Protein 8RTZ (pdb70)

B-factor: mean 26.31, std 12.12, range [12.45, 97.41]

Secondary structure (P-SEA, 3-state):
cccccccccccccc/cccccaaaaaaaaaaaaaaaaaaccccbbbbbbccccccccbbbbcccccccccccccccccaaaaaaaaaaaaccccccccccccccccccbbbbcccccccccaaaaaaaccaaaaaaaaaacccaaaaaaaaaacccccccccccccccccccccccccaaaaaaaaacccbbbcaaaaaaaaaaaaacbbbbbbbcccccccbbbbbcccaaaaaaaaaaacccccccccccccccccbbbbbccbbbbbbccccccccbbbbbcccccccccccbbbbbbbccccccccccccccaaaaaaaaaaaaaaaccccccc

Structure (mmCIF, N/CA/C/O backbone):
data_8RTZ
#
_entry.id   8RTZ
#
_cell.length_a   97.890
_cell.length_b   152.181
_cell.length_c   43.675
_cell.angle_alpha   90.000
_cell.angle_beta   90.000
_cell.angle_gamma   90.000
#
_symmetry.space_group_name_H-M   'C 2 2 21'
#
loop_
_entity.id
_entity.type
_entity.pdbx_description
1 polymer 'Peptidoglycan D,D-transpeptidase FtsI'
2 polymer 'Bicyclic peptide inhibitor'
3 non-polymer "1,1',1''-(1,3,5-triazinane-1,3,5-triyl)tripropan-1-one"
4 water water
#
loop_
_atom_site.group_PDB
_atom_site.id
_atom_site.type_symbol
_atom_site.label_atom_id
_atom_site.label_alt_id
_atom_site.label_comp_id
_atom_site.label_asym_id
_atom_site.label_entity_id
_atom_site.label_seq_id
_atom_site.pdbx_PDB_ins_code
_atom_site.Cartn_x
_atom_site.Cartn_y
_atom_site.Cartn_z
_atom_site.occupancy
_atom_site.B_iso_or_equiv
_atom_site.auth_seq_id
_atom_site.auth_comp_id
_atom_site.auth_asym_id
_atom_site.auth_atom_id
_atom_site.pdbx_PDB_model_num
ATOM 1 N N . PRO A 1 7 ? 9.892 -19.680 -22.510 1.000 51.109 233 PRO AAA N 1
ATOM 2 C CA . PRO A 1 7 ? 8.972 -20.416 -21.614 1.000 47.205 233 PRO AAA CA 1
ATOM 3 C C . PRO A 1 7 ? 9.522 -20.435 -20.178 1.000 43.301 233 PRO AAA C 1
ATOM 4 O O . PRO A 1 7 ? 10.457 -21.193 -19.931 1.000 37.556 233 PRO AAA O 1
ATOM 8 N N . LEU A 1 8 ? 8.972 -19.595 -19.295 1.000 40.363 234 LEU AAA N 1
ATOM 9 C CA . LEU A 1 8 ? 9.557 -19.328 -17.948 1.000 36.287 234 LEU AAA CA 1
ATOM 10 C C . LEU A 1 8 ? 9.343 -20.528 -17.021 1.000 29.290 234 LEU AAA C 1
ATOM 11 O O . LEU A 1 8 ? 8.266 -21.106 -17.016 1.000 26.816 234 LEU AAA O 1
ATOM 16 N N . SER A 1 9 ? 10.297 -20.761 -16.127 1.000 28.800 235 SER AAA N 1
ATOM 17 C CA . SER A 1 9 ? 10.247 -21.860 -15.124 1.000 25.775 235 SER AAA CA 1
ATOM 18 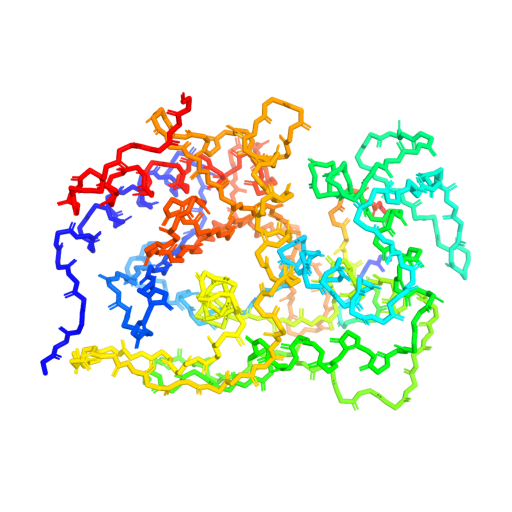C C . SER A 1 9 ? 9.352 -21.496 -13.923 1.000 24.007 235 SER AAA C 1
ATOM 19 O O . SER A 1 9 ? 8.953 -22.395 -13.181 1.000 21.586 235 SER AAA O 1
ATOM 22 N N . ILE A 1 10 ? 9.022 -20.213 -13.719 1.000 22.201 236 ILE AAA N 1
ATOM 23 C CA . ILE A 1 10 ? 8.239 -19.784 -12.531 1.000 21.487 236 ILE AAA CA 1
ATOM 24 C C . ILE A 1 10 ? 6.920 -20.516 -12.531 1.000 22.471 236 ILE AAA C 1
ATOM 25 O O . ILE A 1 10 ? 6.269 -20.547 -13.584 1.000 25.508 236 ILE AAA O 1
ATOM 30 N N . ASP A 1 11 ? 6.548 -21.099 -11.409 1.000 21.550 237 ASP AAA N 1
ATOM 31 C CA . ASP A 1 11 ? 5.207 -21.674 -11.183 1.000 21.087 237 ASP AAA CA 1
ATOM 32 C C . ASP A 1 11 ? 4.332 -20.627 -10.528 1.000 20.634 237 ASP AAA C 1
ATOM 33 O O . ASP A 1 11 ? 4.518 -20.317 -9.340 1.000 19.938 237 ASP AAA O 1
ATOM 38 N N . GLU A 1 12 ? 3.367 -20.061 -11.263 1.000 21.328 238 GLU AAA N 1
ATOM 39 C CA . GLU A 1 12 ? 2.603 -18.909 -10.746 1.000 20.442 238 GLU AAA CA 1
ATOM 40 C C . GLU A 1 12 ? 1.866 -19.224 -9.439 1.000 20.396 238 GLU AAA C 1
ATOM 41 O O . GLU A 1 12 ? 1.602 -18.302 -8.672 1.000 20.008 238 GLU AAA O 1
ATOM 47 N N . ARG A 1 13 ? 1.465 -20.464 -9.198 1.000 19.439 239 ARG AAA N 1
ATOM 48 C CA . ARG A 1 13 ? 0.860 -20.841 -7.909 1.000 19.817 239 ARG AAA CA 1
ATOM 49 C C . ARG A 1 13 ? 1.865 -20.573 -6.780 1.000 18.731 239 ARG AAA C 1
ATOM 50 O O . ARG A 1 13 ? 1.467 -20.035 -5.771 1.000 20.179 239 ARG AAA O 1
ATOM 58 N N . LEU A 1 14 ? 3.091 -21.036 -6.969 1.000 18.180 240 LEU AAA N 1
ATOM 59 C CA . LEU A 1 14 ? 4.146 -20.920 -5.930 1.000 18.366 240 LEU AAA CA 1
ATOM 60 C C . LEU A 1 14 ? 4.520 -19.437 -5.832 1.000 19.203 240 LEU AAA C 1
ATOM 61 O O . LEU A 1 14 ? 4.658 -18.926 -4.713 1.000 18.759 240 LEU AAA O 1
ATOM 66 N N . GLN A 1 15 ? 4.659 -18.740 -6.968 1.000 18.916 241 GLN AAA N 1
ATOM 67 C CA . GLN A 1 15 ? 4.966 -17.280 -6.992 1.000 18.770 241 GLN AAA CA 1
ATOM 68 C C . GLN A 1 15 ? 3.919 -16.543 -6.170 1.000 19.124 241 GLN AAA C 1
ATOM 69 O O . GLN A 1 15 ? 4.244 -15.675 -5.335 1.000 19.069 241 GLN AAA O 1
ATOM 75 N N . ALA A 1 16 ? 2.624 -16.863 -6.351 1.000 19.485 242 ALA AAA N 1
ATOM 76 C CA . ALA A 1 16 ? 1.568 -16.135 -5.618 1.000 21.072 242 ALA AAA CA 1
ATOM 77 C C . ALA A 1 16 ? 1.613 -16.419 -4.100 1.000 21.652 242 ALA AAA C 1
ATOM 78 O O . ALA A 1 16 ? 1.417 -15.495 -3.278 1.000 22.322 242 ALA AAA O 1
ATOM 80 N N . LEU A 1 17 ? 1.844 -17.655 -3.696 1.000 19.939 243 LEU AAA N 1
ATOM 81 C CA . LEU A 1 17 ? 1.883 -17.922 -2.242 1.000 22.829 243 LEU AAA CA 1
ATOM 82 C C . LEU A 1 17 ? 3.175 -17.330 -1.650 1.000 20.981 243 LEU AAA C 1
ATOM 83 O O . LEU A 1 17 ? 3.105 -16.810 -0.506 1.000 20.966 243 LEU AAA O 1
ATOM 88 N N . VAL A 1 18 ? 4.272 -17.305 -2.386 1.000 20.684 244 VAL AAA N 1
ATOM 89 C CA . VAL A 1 18 ? 5.554 -16.704 -1.896 1.000 21.827 244 VAL AAA CA 1
ATOM 90 C C . VAL A 1 18 ? 5.337 -15.216 -1.670 1.000 21.723 244 VAL AAA C 1
ATOM 91 O O . VAL A 1 18 ? 5.655 -14.704 -0.576 1.000 23.266 244 VAL AAA O 1
ATOM 95 N N . TYR A 1 19 ? 4.739 -14.539 -2.639 1.000 22.494 245 TYR AAA N 1
ATOM 96 C CA . TYR A 1 19 ? 4.490 -13.080 -2.572 1.000 24.079 245 TYR AAA CA 1
ATOM 97 C C . TYR A 1 19 ? 3.547 -12.784 -1.396 1.000 24.120 245 TYR AAA C 1
ATOM 98 O O . TYR A 1 19 ? 3.835 -11.856 -0.600 1.000 23.576 245 TYR AAA O 1
ATOM 107 N N . ARG A 1 20 ? 2.457 -13.542 -1.255 1.000 23.046 246 ARG AAA N 1
ATOM 108 C CA . ARG A 1 20 ? 1.467 -13.354 -0.185 1.000 24.035 246 ARG AAA CA 1
ATOM 109 C C . ARG A 1 20 ? 2.196 -13.421 1.166 1.000 21.521 246 ARG AAA C 1
ATOM 110 O O . ARG A 1 20 ? 1.981 -12.566 2.062 1.000 19.782 246 ARG AAA O 1
ATOM 118 N N . GLU A 1 21 ? 2.974 -14.479 1.359 1.000 19.824 247 GLU AAA N 1
ATOM 119 C CA . GLU A 1 21 ? 3.535 -14.768 2.702 1.000 19.009 247 GLU AAA CA 1
ATOM 120 C C . GLU A 1 21 ? 4.656 -13.767 2.984 1.000 17.719 247 GLU AAA C 1
ATOM 121 O O . GLU A 1 21 ? 4.769 -13.271 4.120 1.000 19.654 247 GLU AAA O 1
ATOM 127 N N . LEU A 1 22 ? 5.435 -13.464 1.983 1.000 18.734 248 LEU AAA N 1
ATOM 128 C CA . LEU A 1 22 ? 6.547 -12.505 2.107 1.000 17.138 248 LEU AAA CA 1
ATOM 129 C C . LEU A 1 22 ? 5.973 -11.120 2.408 1.000 19.330 248 LEU AAA C 1
ATOM 130 O O . LEU A 1 22 ? 6.476 -10.458 3.328 1.000 20.579 248 LEU AAA O 1
ATOM 135 N N . ASN A 1 23 ? 4.900 -10.708 1.712 1.000 19.359 249 ASN AAA N 1
ATOM 136 C CA . ASN A 1 23 ? 4.275 -9.378 1.949 1.000 20.788 249 ASN AAA CA 1
ATOM 137 C C . ASN A 1 23 ? 3.762 -9.320 3.391 1.000 19.691 249 ASN AAA C 1
ATOM 138 O O . ASN A 1 23 ? 4.023 -8.335 4.066 1.000 21.155 249 ASN AAA O 1
ATOM 143 N N . ASN A 1 24 ? 3.127 -10.387 3.859 1.000 18.635 250 ASN AAA N 1
ATOM 144 C CA A ASN A 1 24 ? 2.567 -10.418 5.239 0.500 18.977 250 ASN AAA CA 1
ATOM 145 C CA B ASN A 1 24 ? 2.585 -10.479 5.233 0.500 19.306 250 ASN AAA CA 1
ATOM 146 C C . ASN A 1 24 ? 3.725 -10.361 6.249 1.000 19.212 250 ASN AAA C 1
ATOM 147 O O . ASN A 1 24 ? 3.598 -9.663 7.235 1.000 21.209 250 ASN AAA O 1
ATOM 156 N N . ALA A 1 25 ? 4.803 -11.084 6.022 1.000 18.315 251 ALA AAA N 1
ATOM 157 C CA . ALA A 1 25 ? 5.924 -11.108 6.976 1.000 17.837 251 ALA AAA CA 1
ATOM 158 C C . ALA A 1 25 ? 6.632 -9.766 7.009 1.000 19.595 251 ALA AAA C 1
ATOM 159 O O . ALA A 1 25 ? 7.078 -9.346 8.096 1.000 17.599 251 ALA AAA O 1
ATOM 161 N N . VAL A 1 26 ? 6.754 -9.114 5.874 1.000 17.399 252 VAL AAA N 1
ATOM 162 C CA . VAL A 1 26 ? 7.403 -7.775 5.810 1.000 18.533 252 VAL AAA CA 1
ATOM 163 C C . VAL A 1 26 ? 6.527 -6.792 6.622 1.000 19.688 252 VAL AAA C 1
ATOM 164 O O . VAL A 1 26 ? 7.061 -6.000 7.418 1.000 19.971 252 VAL AAA O 1
ATOM 168 N N . ALA A 1 27 ? 5.206 -6.872 6.502 1.000 20.245 253 ALA AAA N 1
ATOM 169 C CA . ALA A 1 27 ? 4.300 -5.991 7.253 1.000 21.701 253 ALA AAA CA 1
ATOM 170 C C . ALA A 1 27 ? 4.384 -6.320 8.748 1.000 20.310 253 ALA AAA C 1
ATOM 171 O O . ALA A 1 27 ? 4.480 -5.399 9.549 1.000 22.862 253 ALA AAA O 1
ATOM 173 N N . PHE A 1 28 ? 4.289 -7.596 9.110 1.000 19.849 254 PHE AAA N 1
ATOM 174 C CA . PHE A 1 28 ? 4.263 -8.035 10.520 1.000 19.790 254 PHE AAA CA 1
ATOM 175 C C . PHE A 1 28 ? 5.530 -7.580 11.238 1.000 22.313 254 PHE AAA C 1
ATOM 176 O O . PHE A 1 28 ? 5.459 -7.201 12.416 1.000 24.083 254 PHE AAA O 1
ATOM 184 N N . ASN A 1 29 ? 6.666 -7.624 10.546 1.000 18.907 255 ASN AAA N 1
ATOM 185 C CA . ASN A 1 29 ? 7.969 -7.210 11.121 1.000 20.222 255 ASN AAA CA 1
ATOM 186 C C . ASN A 1 29 ? 8.277 -5.731 10.932 1.000 21.513 255 ASN AAA C 1
ATOM 187 O O . ASN A 1 29 ? 9.415 -5.337 11.329 1.000 21.380 255 ASN AAA O 1
ATOM 192 N N . LYS A 1 30 ? 7.356 -4.958 10.373 1.000 22.588 256 LYS AAA N 1
ATOM 193 C CA . LYS A 1 30 ? 7.515 -3.516 10.113 1.000 25.293 256 LYS AAA CA 1
ATOM 194 C C . LYS A 1 30 ? 8.849 -3.295 9.410 1.000 24.103 256 LYS AAA C 1
ATOM 195 O O . LYS A 1 30 ? 9.636 -2.462 9.846 1.000 25.396 256 LYS AAA O 1
ATOM 201 N N . ALA A 1 31 ? 9.141 -4.146 8.434 1.000 21.376 257 ALA AAA N 1
ATOM 202 C CA . ALA A 1 31 ? 10.440 -4.183 7.752 1.000 18.921 257 ALA AAA CA 1
ATOM 203 C C . ALA A 1 31 ? 10.412 -3.282 6.515 1.000 17.929 257 ALA AAA C 1
ATOM 204 O O . ALA A 1 31 ? 9.362 -3.019 5.926 1.000 19.976 257 ALA AAA O 1
ATOM 206 N N . GLU A 1 32 ? 11.589 -2.872 6.066 1.000 17.195 258 GLU AAA N 1
ATOM 207 C CA . GLU A 1 32 ? 11.724 -2.151 4.788 1.000 16.842 258 GLU AAA CA 1
ATOM 208 C C . GLU A 1 32 ? 11.253 -3.060 3.654 1.000 17.152 258 GLU AAA C 1
ATOM 209 O O . GLU A 1 32 ? 10.483 -2.645 2.810 1.000 19.149 258 GLU AAA O 1
ATOM 215 N N . SER A 1 33 ? 11.777 -4.279 3.598 1.000 16.597 259 SER AAA N 1
ATOM 216 C CA . SER A 1 33 ? 11.594 -5.116 2.393 1.000 16.238 259 SER AAA CA 1
ATOM 217 C C . SER A 1 33 ? 11.895 -6.576 2.702 1.000 14.595 259 SER AAA C 1
ATOM 218 O O . SER A 1 33 ? 12.388 -6.888 3.771 1.000 14.616 259 SER AAA O 1
ATOM 221 N N . GLY A 1 34 ? 11.679 -7.416 1.725 1.000 14.993 260 GLY AAA N 1
ATOM 222 C CA . GLY A 1 34 ? 12.090 -8.814 1.845 1.000 15.686 260 GLY AAA CA 1
ATOM 223 C C . GLY A 1 34 ? 12.219 -9.416 0.458 1.000 15.359 260 GLY AAA C 1
ATOM 224 O O . GLY A 1 34 ? 11.754 -8.809 -0.531 1.000 16.243 260 GLY AAA O 1
ATOM 225 N N . SER A 1 35 ? 12.916 -10.540 0.380 1.000 16.021 261 SER AAA N 1
ATOM 226 C CA . SER A 1 35 ? 13.010 -11.296 -0.884 1.000 16.262 261 SER AAA CA 1
ATOM 227 C C . SER A 1 35 ? 12.816 -12.779 -0.581 1.000 16.071 261 SER AAA C 1
ATOM 228 O O . SER A 1 35 ? 13.090 -13.233 0.537 1.000 15.723 261 SER AAA O 1
ATOM 231 N N . ALA A 1 36 ? 12.399 -13.545 -1.570 1.000 14.584 262 ALA AAA N 1
ATOM 232 C CA . ALA A 1 36 ? 12.359 -15.010 -1.439 1.000 14.622 262 ALA AAA CA 1
ATOM 233 C C . ALA A 1 36 ? 12.689 -15.614 -2.771 1.000 15.899 262 ALA AAA C 1
ATOM 234 O O . ALA A 1 36 ? 12.209 -15.090 -3.806 1.000 16.606 262 ALA AAA O 1
ATOM 236 N N . VAL A 1 37 ? 13.506 -16.659 -2.776 1.000 15.390 263 VAL AAA N 1
ATOM 237 C CA . VAL A 1 37 ? 13.860 -17.368 -4.033 1.000 15.340 263 VAL AAA CA 1
ATOM 238 C C . VAL A 1 37 ? 13.664 -18.864 -3.781 1.000 14.613 263 VAL AAA C 1
ATOM 239 O O . VAL A 1 37 ? 14.183 -19.362 -2.797 1.000 14.593 263 VAL AAA O 1
ATOM 243 N N . LEU A 1 38 ? 12.952 -19.530 -4.682 1.000 13.507 264 LEU AAA N 1
ATOM 244 C CA . LEU A 1 38 ? 12.625 -20.965 -4.563 1.000 13.880 264 LEU AAA CA 1
ATOM 245 C C . LEU A 1 38 ? 13.172 -21.703 -5.786 1.000 15.716 264 LEU AAA C 1
ATOM 246 O O . LEU A 1 38 ? 12.880 -21.270 -6.919 1.000 15.347 264 LEU AAA O 1
ATOM 251 N N . VAL A 1 39 ? 14.002 -22.735 -5.577 1.000 16.086 265 VAL AAA N 1
ATOM 252 C CA . VAL A 1 39 ? 14.761 -23.416 -6.657 1.000 15.948 265 VAL AAA CA 1
ATOM 253 C C . VAL A 1 39 ? 14.514 -24.925 -6.589 1.000 18.923 265 VAL AAA C 1
ATOM 254 O O . VAL A 1 39 ? 14.504 -25.526 -5.493 1.000 16.399 265 VAL AAA O 1
ATOM 258 N N . ASP A 1 40 ? 14.364 -25.539 -7.755 1.000 16.725 266 ASP AAA N 1
ATOM 259 C CA . ASP A 1 40 ? 14.244 -27.010 -7.898 1.000 17.261 266 ASP AAA CA 1
ATOM 260 C C . ASP A 1 40 ? 15.636 -27.599 -7.800 1.000 16.881 266 ASP AAA C 1
ATOM 261 O O . ASP A 1 40 ? 16.486 -27.228 -8.585 1.000 17.080 266 ASP AAA O 1
ATOM 266 N N . VAL A 1 41 ? 15.900 -28.444 -6.800 1.000 17.047 267 VAL AAA N 1
ATOM 267 C CA . VAL A 1 41 ? 17.288 -28.885 -6.469 1.000 16.260 267 VAL AAA CA 1
ATOM 268 C C . VAL A 1 41 ? 17.804 -29.924 -7.469 1.000 15.122 267 VAL AAA C 1
ATOM 269 O O . VAL A 1 41 ? 19.050 -30.069 -7.551 1.000 17.753 267 VAL AAA O 1
ATOM 273 N N . ASN A 1 42 ? 16.927 -30.451 -8.301 1.000 18.226 268 ASN AAA N 1
ATOM 274 C CA . ASN A 1 42 ? 17.294 -31.425 -9.381 1.000 17.350 268 ASN AAA CA 1
ATOM 275 C C . ASN A 1 42 ? 17.535 -30.745 -10.746 1.000 21.486 268 ASN AAA C 1
ATOM 276 O O . ASN A 1 42 ? 18.299 -31.300 -11.556 1.000 21.312 268 ASN AAA O 1
ATOM 281 N N . THR A 1 43 ? 16.941 -29.558 -11.020 1.000 21.660 269 THR AAA N 1
ATOM 282 C CA . THR A 1 43 ? 16.965 -28.953 -12.381 1.000 22.346 269 THR AAA CA 1
ATOM 283 C C . THR A 1 43 ? 17.616 -27.570 -12.407 1.000 25.861 269 THR AAA C 1
ATOM 284 O O . THR A 1 43 ? 18.058 -27.193 -13.491 1.000 23.409 269 THR AAA O 1
ATOM 288 N N . GLY A 1 44 ? 17.669 -26.853 -11.270 1.000 21.390 270 GLY AAA N 1
ATOM 289 C CA . GLY A 1 44 ? 18.194 -25.482 -11.182 1.000 20.607 270 GLY AAA CA 1
ATOM 290 C C . GLY A 1 44 ? 17.150 -24.466 -11.611 1.000 19.692 270 GLY AAA C 1
ATOM 291 O O . GLY A 1 44 ? 17.499 -23.274 -11.629 1.000 18.552 270 GLY AAA O 1
ATOM 292 N N . GLU A 1 45 ? 15.919 -24.910 -11.877 1.000 18.245 271 GLU AAA N 1
ATOM 293 C CA . GLU A 1 45 ? 14.810 -24.013 -12.276 1.000 20.309 271 GLU AAA CA 1
ATOM 294 C C . GLU A 1 45 ? 14.365 -23.155 -11.088 1.000 19.863 271 GLU AAA C 1
ATOM 295 O O . GLU A 1 45 ? 14.101 -23.696 -9.971 1.000 18.662 271 GLU AAA O 1
ATOM 301 N N . VAL A 1 46 ? 14.211 -21.872 -11.367 1.000 17.222 272 VAL AAA N 1
ATOM 302 C CA . VAL A 1 46 ? 13.660 -20.930 -10.367 1.000 18.167 272 VAL AAA CA 1
ATOM 303 C C . VAL A 1 46 ? 12.145 -21.040 -10.443 1.000 18.514 272 VAL AAA C 1
ATOM 304 O O . VAL A 1 46 ? 11.574 -20.710 -11.530 1.000 21.260 272 VAL AAA O 1
ATOM 308 N N . LEU A 1 47 ? 11.515 -21.577 -9.410 1.000 17.128 273 LEU AAA N 1
ATOM 309 C CA . LEU A 1 47 ? 10.062 -21.814 -9.344 1.000 17.883 273 LEU AAA CA 1
ATOM 310 C C . LEU A 1 47 ? 9.307 -20.580 -8.842 1.000 17.815 273 LEU AAA C 1
ATOM 311 O O . LEU A 1 47 ? 8.100 -20.488 -9.057 1.000 17.967 273 LEU AAA O 1
ATOM 316 N N . ALA A 1 48 ? 9.958 -19.740 -8.057 1.000 17.513 274 ALA AAA N 1
ATOM 317 C CA . ALA A 1 48 ? 9.372 -18.491 -7.499 1.000 16.796 274 ALA AAA CA 1
ATOM 318 C C . ALA A 1 48 ? 10.518 -17.561 -7.158 1.000 16.135 274 ALA AAA C 1
ATOM 319 O O . ALA A 1 48 ? 11.580 -17.992 -6.696 1.000 16.288 274 ALA AAA O 1
ATOM 321 N N . MET A 1 49 ? 10.304 -16.264 -7.337 1.000 16.763 275 MET AAA N 1
ATOM 322 C CA . MET A 1 49 ? 11.346 -15.265 -7.088 1.000 17.611 275 MET AAA CA 1
ATOM 323 C C . MET A 1 49 ? 10.607 -13.955 -6.843 1.000 18.761 275 MET AAA C 1
ATOM 324 O O . MET A 1 49 ? 9.971 -13.455 -7.780 1.000 19.352 275 MET AAA O 1
ATOM 329 N N . ALA A 1 50 ? 10.605 -13.470 -5.608 1.000 17.664 276 ALA AAA N 1
ATOM 330 C CA . ALA A 1 50 ? 9.735 -12.317 -5.267 1.000 17.691 276 ALA AAA CA 1
ATOM 331 C C . ALA A 1 50 ? 10.500 -11.283 -4.452 1.000 17.878 276 ALA AAA C 1
ATOM 332 O O . ALA A 1 50 ? 11.322 -11.609 -3.576 1.000 16.585 276 ALA AAA O 1
ATOM 334 N N . ASN A 1 51 ? 10.180 -10.027 -4.726 1.000 17.937 277 ASN AAA N 1
ATOM 335 C CA A ASN A 1 51 ? 10.601 -8.796 -3.997 0.500 18.614 277 ASN AAA CA 1
ATOM 336 C CA B ASN A 1 51 ? 10.611 -8.912 -3.853 0.500 18.212 277 ASN AAA CA 1
ATOM 337 C C . ASN A 1 51 ? 9.350 -8.238 -3.317 1.000 18.848 277 ASN AAA C 1
ATOM 338 O O . ASN A 1 51 ? 8.351 -8.136 -4.030 1.000 20.156 277 ASN AAA O 1
ATOM 347 N N . SER A 1 52 ? 9.417 -7.796 -2.068 1.000 17.574 278 SER AAA N 1
ATOM 348 C CA . SER A 1 52 ? 8.301 -7.093 -1.397 1.000 19.566 278 SER AAA CA 1
ATOM 349 C C . SER A 1 52 ? 8.888 -5.891 -0.674 1.000 19.249 278 SER AAA C 1
ATOM 350 O O . SER A 1 52 ? 9.836 -6.040 0.093 1.000 18.973 278 SER AAA O 1
ATOM 353 N N . PRO A 1 53 ? 8.422 -4.656 -0.900 1.000 17.123 279 PRO AAA N 1
ATOM 354 C CA . PRO A 1 53 ? 7.495 -4.297 -1.969 1.000 17.984 279 PRO AAA CA 1
ATOM 355 C C . PRO A 1 53 ? 8.045 -4.535 -3.373 1.000 17.652 279 PRO AAA C 1
ATOM 356 O O . PRO A 1 53 ? 9.262 -4.604 -3.553 1.000 17.143 279 PRO AAA O 1
ATOM 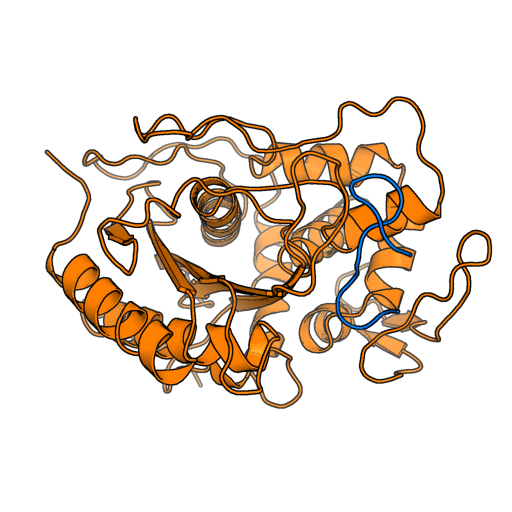360 N N . GLY A 1 54 ? 7.151 -4.626 -4.344 1.000 19.653 280 GLY AAA N 1
ATOM 361 C CA . GLY A 1 54 ? 7.514 -5.058 -5.710 1.000 21.365 280 GLY AAA CA 1
ATOM 362 C C . GLY A 1 54 ? 8.377 -4.056 -6.473 1.000 20.464 280 GLY AAA C 1
ATOM 363 O O . GLY A 1 54 ? 9.369 -4.455 -7.114 1.000 22.167 280 GLY AAA O 1
ATOM 364 N N . ARG A 1 55 ? 8.495 -2.655 -5.935 1.000 22.365 295 ARG AAA N 1
ATOM 365 C CA . ARG A 1 55 ? 9.413 -1.734 -6.638 1.000 22.294 295 ARG AAA CA 1
ATOM 366 C C . ARG A 1 55 ? 10.755 -1.667 -5.898 1.000 19.944 295 ARG AAA C 1
ATOM 367 O O . ARG A 1 55 ? 11.637 -0.964 -6.363 1.000 20.137 295 ARG AAA O 1
ATOM 375 N N . ASN A 1 56 ? 10.908 -2.391 -4.785 1.000 17.494 296 ASN AAA N 1
ATOM 376 C CA . ASN A 1 56 ? 12.198 -2.473 -4.068 1.000 17.536 296 ASN AAA CA 1
ATOM 377 C C . ASN A 1 56 ? 12.932 -3.687 -4.629 1.000 18.438 296 ASN AAA C 1
ATOM 378 O O . ASN A 1 56 ? 12.562 -4.806 -4.228 1.000 18.577 296 ASN AAA O 1
ATOM 383 N N . ARG A 1 57 ? 13.933 -3.477 -5.494 1.000 19.744 297 ARG AAA N 1
ATOM 384 C CA . ARG A 1 57 ? 14.582 -4.560 -6.274 1.000 19.572 297 ARG AAA CA 1
ATOM 385 C C . ARG A 1 57 ? 15.692 -5.198 -5.442 1.000 21.781 297 ARG AAA C 1
ATOM 386 O O . ARG A 1 57 ? 16.868 -4.914 -5.658 1.000 21.785 297 ARG AAA O 1
ATOM 394 N N . THR A 1 58 ? 15.317 -6.036 -4.480 1.000 24.237 298 THR AAA N 1
ATOM 395 C CA . THR A 1 58 ? 16.232 -6.516 -3.427 1.000 24.667 298 THR AAA CA 1
ATOM 396 C C . THR A 1 58 ? 16.708 -7.952 -3.703 1.000 24.655 298 THR AAA C 1
ATOM 397 O O . THR A 1 58 ? 17.615 -8.406 -2.971 1.000 26.949 298 THR AAA O 1
ATOM 401 N N . ILE A 1 59 ? 16.179 -8.654 -4.708 1.000 23.948 299 ILE AAA N 1
ATOM 402 C CA . ILE A 1 59 ? 16.624 -10.047 -5.049 1.000 23.992 299 ILE AAA CA 1
ATOM 403 C C . ILE A 1 59 ? 18.136 -10.043 -5.300 1.000 23.210 299 ILE AAA C 1
ATOM 404 O O . ILE A 1 59 ? 18.744 -11.090 -5.0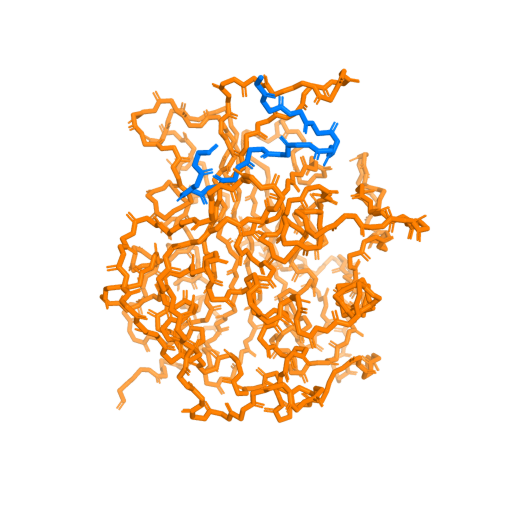49 1.000 24.691 299 ILE AAA O 1
ATOM 409 N N . THR A 1 60 ? 18.720 -8.944 -5.803 1.000 23.699 300 THR AAA N 1
ATOM 410 C CA . THR A 1 60 ? 20.172 -8.852 -6.124 1.000 25.743 300 THR AAA CA 1
ATOM 411 C C . THR A 1 60 ? 20.938 -8.043 -5.086 1.000 23.796 300 THR AAA C 1
ATOM 412 O O . THR A 1 60 ? 22.148 -7.813 -5.306 1.000 26.764 300 THR AAA O 1
ATOM 416 N N . ASP A 1 61 ? 20.329 -7.668 -3.960 1.000 24.508 301 ASP AAA N 1
ATOM 417 C CA . ASP A 1 61 ? 21.093 -6.957 -2.911 1.000 25.280 301 ASP AAA CA 1
ATOM 418 C C . ASP A 1 61 ? 22.031 -7.970 -2.262 1.000 24.539 301 ASP AAA C 1
ATOM 419 O O . ASP A 1 61 ? 21.632 -9.111 -2.055 1.000 27.919 301 ASP AAA O 1
ATOM 424 N N . VAL A 1 62 ? 23.236 -7.550 -1.939 1.000 23.386 302 VAL AAA N 1
ATOM 425 C CA . VAL A 1 62 ? 24.225 -8.434 -1.259 1.000 22.865 302 VAL AAA CA 1
ATOM 426 C C . VAL A 1 62 ? 24.131 -8.308 0.264 1.000 22.409 302 VAL AAA C 1
ATOM 427 O O . VAL A 1 62 ? 23.871 -7.204 0.811 1.000 21.900 302 VAL AAA O 1
ATOM 431 N N . PHE A 1 63 ? 24.468 -9.405 0.957 1.000 18.796 303 PHE AAA N 1
ATOM 432 C CA . PHE A 1 63 ? 24.531 -9.482 2.426 1.000 18.728 303 PHE AAA CA 1
ATOM 433 C C . PHE A 1 63 ? 25.542 -10.567 2.843 1.000 16.064 303 PHE AAA C 1
ATOM 434 O O . PHE A 1 63 ? 25.845 -11.423 2.020 1.000 17.127 303 PHE AAA O 1
ATOM 442 N N . GLU A 1 64 ? 26.074 -10.444 4.054 1.000 17.828 304 GLU AAA N 1
ATOM 443 C CA . GLU A 1 64 ? 26.994 -11.453 4.624 1.000 17.248 304 GLU AAA CA 1
ATOM 444 C C . GLU A 1 64 ? 26.134 -12.664 4.988 1.000 16.984 304 GLU AAA C 1
ATOM 445 O O . GLU A 1 64 ? 25.124 -12.484 5.665 1.000 17.697 304 GLU AAA O 1
ATOM 451 N N . PRO A 1 65 ? 26.456 -13.866 4.461 1.000 16.663 305 PRO AAA N 1
ATOM 452 C CA . PRO A 1 65 ? 25.603 -15.052 4.569 1.000 15.839 305 PRO AAA CA 1
ATOM 453 C C . PRO A 1 65 ? 25.587 -15.667 5.968 1.000 15.131 305 PRO AAA C 1
ATOM 454 O O . PRO A 1 65 ? 24.684 -16.436 6.224 1.000 15.458 305 PRO AAA O 1
ATOM 458 N N . GLY A 1 66 ? 26.499 -15.269 6.850 1.000 15.193 306 GLY AAA N 1
ATOM 459 C CA . GLY A 1 66 ? 26.484 -15.684 8.251 1.000 14.946 306 GLY AAA CA 1
ATOM 460 C C . GLY A 1 66 ? 26.390 -17.190 8.397 1.000 14.593 306 GLY AAA C 1
ATOM 461 O O . GLY A 1 66 ? 26.995 -17.912 7.641 1.000 14.363 306 GLY AAA O 1
ATOM 462 N N . SER A 1 67 ? 25.537 -17.652 9.302 1.000 15.292 307 SER AAA N 1
ATOM 463 C CA A SER A 1 67 ? 25.428 -19.070 9.739 0.500 14.143 307 SER AAA CA 1
ATOM 464 C CA B SER A 1 67 ? 25.480 -19.070 9.726 0.500 14.571 307 SER AAA CA 1
ATOM 465 C C . SER A 1 67 ? 25.074 -19.996 8.568 1.000 13.230 307 SER AAA C 1
ATOM 466 O O . SER A 1 67 ? 25.266 -21.222 8.675 1.000 13.089 307 SER AAA O 1
ATOM 471 N N . THR A 1 68 ? 24.494 -19.460 7.485 1.000 14.087 308 THR AAA N 1
ATOM 472 C CA . THR A 1 68 ? 24.122 -20.309 6.332 1.000 13.516 308 THR AAA CA 1
ATOM 473 C C . THR A 1 68 ? 25.342 -20.984 5.708 1.000 14.868 308 THR AAA C 1
ATOM 474 O O . THR A 1 68 ? 25.150 -21.969 4.980 1.000 15.680 308 THR AAA O 1
ATOM 478 N N . VAL A 1 69 ? 26.549 -20.519 6.001 1.000 15.487 309 VAL AAA N 1
ATOM 479 C CA . VAL A 1 69 ? 27.764 -21.212 5.472 1.000 16.041 309 VAL AAA CA 1
ATOM 480 C C . VAL A 1 69 ? 28.198 -22.358 6.396 1.000 16.948 309 VAL AAA C 1
ATOM 481 O O . VAL A 1 69 ? 29.043 -23.166 5.971 1.000 15.415 309 VAL AAA O 1
ATOM 485 N N . LYS A 1 70 ? 27.786 -22.367 7.662 1.000 15.705 310 LYS AAA N 1
ATOM 486 C CA . LYS A 1 70 ? 28.307 -23.369 8.625 1.000 15.859 310 LYS AAA CA 1
ATOM 487 C C . LYS A 1 70 ? 28.199 -24.792 8.087 1.000 15.798 310 LYS AAA C 1
ATOM 488 O O . LYS A 1 70 ? 29.116 -25.598 8.320 1.000 15.933 310 LYS AAA O 1
ATOM 494 N N . PRO A 1 71 ? 27.116 -25.219 7.407 1.000 13.565 311 PRO AAA N 1
ATOM 495 C CA . PRO A 1 71 ? 27.059 -26.589 6.893 1.000 14.260 311 PRO AAA CA 1
ATOM 496 C C . PRO A 1 71 ? 28.275 -26.894 6.007 1.000 13.848 311 PRO AAA C 1
ATOM 497 O O . PRO A 1 71 ? 28.808 -28.009 6.083 1.000 15.436 311 PRO AAA O 1
ATOM 501 N N . MET A 1 72 ? 28.694 -25.924 5.207 1.000 14.992 312 MET AAA N 1
ATOM 502 C CA . MET A 1 72 ? 29.849 -26.105 4.292 1.000 16.065 312 MET AAA CA 1
ATOM 503 C C . MET A 1 72 ? 31.119 -26.299 5.085 1.000 15.793 312 MET AAA C 1
ATOM 504 O O . MET A 1 72 ? 31.995 -27.091 4.594 1.000 17.764 312 MET AAA O 1
ATOM 509 N N . VAL A 1 73 ? 31.228 -25.693 6.263 1.000 16.170 313 VAL AAA N 1
ATOM 510 C CA . VAL A 1 73 ? 32.419 -25.822 7.136 1.000 16.922 313 VAL AAA CA 1
ATOM 511 C C . VAL A 1 73 ? 32.440 -27.258 7.671 1.000 17.709 313 VAL AAA C 1
ATOM 512 O O . VAL A 1 73 ? 33.480 -27.937 7.565 1.000 16.401 313 VAL AAA O 1
ATOM 516 N N . VAL A 1 74 ? 31.278 -27.780 8.099 1.000 15.633 314 VAL AAA N 1
ATOM 517 C CA . VAL A 1 74 ? 31.232 -29.184 8.602 1.000 15.459 314 VAL AAA CA 1
ATOM 518 C C . VAL A 1 74 ? 31.571 -30.161 7.465 1.000 15.518 314 VAL AAA C 1
ATOM 519 O O . VAL A 1 74 ? 32.333 -31.118 7.706 1.000 16.687 314 VAL AAA O 1
ATOM 523 N N . MET A 1 75 ? 31.003 -29.990 6.280 1.000 14.730 315 MET AAA N 1
ATOM 524 C CA . MET A 1 75 ? 31.279 -30.859 5.113 1.000 15.852 315 MET AAA CA 1
ATOM 525 C C . MET A 1 75 ? 32.781 -30.874 4.819 1.000 16.737 315 MET AAA C 1
ATOM 526 O O . MET A 1 75 ? 33.269 -31.969 4.566 1.000 17.580 315 MET AAA O 1
ATOM 531 N N . THR A 1 76 ? 33.444 -29.720 4.832 1.000 17.520 316 THR AAA N 1
ATOM 532 C CA . THR A 1 76 ? 34.892 -29.591 4.506 1.000 18.337 316 THR AAA CA 1
ATOM 533 C C . THR A 1 76 ? 35.756 -30.298 5.559 1.000 19.978 316 THR AAA C 1
ATOM 534 O O . THR A 1 76 ? 36.688 -31.054 5.156 1.000 21.480 316 THR AAA O 1
ATOM 538 N N . ALA A 1 77 ? 35.442 -30.116 6.844 1.000 16.535 317 ALA AAA N 1
ATOM 539 C CA . ALA A 1 77 ? 36.151 -30.747 7.996 1.000 18.504 317 ALA AAA CA 1
ATOM 540 C C . ALA A 1 77 ? 36.019 -32.271 7.898 1.000 19.113 317 ALA AAA C 1
ATOM 541 O O . ALA A 1 77 ? 37.032 -32.996 8.165 1.000 18.817 317 ALA AAA O 1
ATOM 543 N N . LEU A 1 78 ? 34.839 -32.778 7.570 1.000 17.180 318 LEU AAA N 1
ATOM 544 C CA . LEU A 1 78 ? 34.636 -34.234 7.391 1.000 17.869 318 LEU AAA CA 1
ATOM 545 C C . LEU A 1 78 ? 35.485 -34.701 6.203 1.000 20.212 318 LEU AAA C 1
ATOM 546 O O . LEU A 1 78 ? 36.162 -35.752 6.308 1.000 21.496 318 LEU AAA O 1
ATOM 551 N N . GLN A 1 79 ? 35.442 -33.981 5.088 1.000 20.144 319 GLN AAA N 1
ATOM 552 C CA . GLN A 1 79 ? 36.167 -34.416 3.859 1.000 22.428 319 GLN AAA CA 1
ATOM 553 C C . GLN A 1 79 ? 37.666 -34.496 4.150 1.000 21.815 319 GLN AAA C 1
ATOM 554 O O . GLN A 1 79 ? 38.332 -35.479 3.715 1.000 23.093 319 GLN AAA O 1
ATOM 560 N N . ARG A 1 80 ? 38.177 -33.556 4.892 1.000 23.617 320 ARG AAA N 1
ATOM 561 C CA . ARG A 1 80 ? 39.628 -33.446 5.178 1.000 23.370 320 ARG AAA CA 1
ATOM 562 C C . ARG A 1 80 ? 40.006 -34.364 6.349 1.000 24.694 320 ARG AAA C 1
ATOM 563 O O . ARG A 1 80 ? 41.188 -34.397 6.688 1.000 27.065 320 ARG AAA O 1
ATOM 571 N N . GLY A 1 81 ? 39.050 -35.053 6.974 1.000 24.741 321 GLY AAA N 1
ATOM 572 C CA . GLY A 1 81 ? 39.346 -35.923 8.130 1.000 24.885 321 GLY AAA CA 1
ATOM 573 C C . GLY A 1 81 ? 39.762 -35.200 9.399 1.000 24.607 321 GLY AAA C 1
ATOM 574 O O . GLY A 1 81 ? 40.348 -35.849 10.282 1.000 27.590 321 GLY AAA O 1
ATOM 575 N N . VAL A 1 82 ? 39.436 -33.910 9.567 1.000 23.406 322 VAL AAA N 1
ATOM 576 C CA . VAL A 1 82 ? 39.667 -33.162 10.836 1.000 22.247 322 VAL AAA CA 1
ATOM 577 C C . VAL A 1 82 ? 38.773 -33.774 11.919 1.000 22.971 322 VAL AAA C 1
ATOM 578 O O . VAL A 1 82 ? 39.139 -33.750 13.098 1.000 23.980 322 VAL AAA O 1
ATOM 582 N N . VAL A 1 83 ? 37.572 -34.182 11.521 1.000 18.886 323 VAL AAA N 1
ATOM 583 C CA . VAL A 1 83 ? 36.524 -34.784 12.398 1.000 19.187 323 VAL AAA CA 1
ATOM 584 C C . VAL A 1 83 ? 35.959 -36.026 11.694 1.000 20.515 323 VAL AAA C 1
ATOM 585 O O . VAL A 1 83 ? 36.152 -36.212 10.450 1.000 18.362 323 VAL AAA O 1
ATOM 589 N N . ARG A 1 84 ? 35.285 -36.899 12.468 1.000 19.855 324 ARG AAA N 1
ATOM 590 C CA . ARG A 1 84 ? 34.488 -38.042 11.996 1.000 20.997 324 ARG AAA CA 1
ATOM 591 C C . ARG A 1 84 ? 33.045 -37.732 12.361 1.000 17.700 324 ARG AAA C 1
ATOM 592 O O . ARG A 1 84 ? 32.821 -36.724 13.063 1.000 18.452 324 ARG AAA O 1
ATOM 600 N N . GLU A 1 85 ? 32.150 -38.561 11.902 1.000 16.618 325 GLU AAA N 1
ATOM 601 C CA . GLU A 1 85 ? 30.705 -38.280 11.970 1.000 17.491 325 GLU AAA CA 1
ATOM 602 C C . GLU A 1 85 ? 30.293 -38.099 13.441 1.000 17.631 325 GLU AAA C 1
ATOM 603 O O . GLU A 1 85 ? 29.407 -37.247 13.723 1.000 17.708 325 GLU AAA O 1
ATOM 609 N N . ASN A 1 86 ? 30.840 -38.887 14.375 1.000 17.898 326 ASN AAA N 1
ATOM 610 C CA . ASN A 1 86 ? 30.455 -38.824 15.811 1.000 17.790 326 ASN AAA CA 1
ATOM 611 C C . ASN A 1 86 ? 31.430 -37.964 16.628 1.000 15.579 326 ASN AAA C 1
ATOM 612 O O . ASN A 1 86 ? 31.371 -38.021 17.871 1.000 16.631 326 ASN AAA O 1
ATOM 617 N N . SER A 1 87 ? 32.222 -37.093 16.022 1.000 17.437 327 SER AAA N 1
ATOM 618 C CA . SER A 1 87 ? 33.163 -36.242 16.763 1.000 16.687 327 SER AAA CA 1
ATOM 619 C C . SER A 1 87 ? 32.429 -35.317 17.735 1.000 17.994 327 SER AAA C 1
ATOM 620 O O . SER A 1 87 ? 31.323 -34.880 17.433 1.000 17.319 327 SER AAA O 1
ATOM 623 N N . VAL A 1 88 ? 33.061 -35.034 18.852 1.000 19.332 328 VAL AAA N 1
ATOM 624 C CA . VAL A 1 88 ? 32.611 -34.050 19.857 1.000 19.323 328 VAL AAA CA 1
ATOM 625 C C . VAL A 1 88 ? 33.665 -32.948 19.933 1.000 20.173 328 VAL AAA C 1
ATOM 626 O O . VAL A 1 88 ? 34.840 -33.261 20.179 1.000 21.508 328 VAL AAA O 1
ATOM 630 N N . LEU A 1 89 ? 33.264 -31.685 19.725 1.000 17.070 329 LEU AAA N 1
ATOM 631 C CA . LEU A 1 89 ? 34.179 -30.526 19.799 1.000 18.607 329 LEU AAA CA 1
ATOM 632 C C . LEU A 1 89 ? 34.068 -29.916 21.187 1.000 18.737 329 LEU AAA C 1
ATOM 633 O O . LEU A 1 89 ? 32.957 -29.792 21.754 1.000 20.241 329 LEU AAA O 1
ATOM 638 N N . ASN A 1 90 ? 35.193 -29.453 21.665 1.000 17.837 330 ASN AAA N 1
ATOM 639 C CA . ASN A 1 90 ? 35.279 -28.545 22.833 1.000 20.479 330 ASN AAA CA 1
ATOM 640 C C . ASN A 1 90 ? 34.803 -27.158 22.381 1.000 20.369 330 ASN AAA C 1
ATOM 641 O O . ASN A 1 90 ? 35.426 -26.601 21.459 1.000 22.642 330 ASN AAA O 1
ATOM 646 N N . THR A 1 91 ? 33.694 -26.651 22.934 1.000 19.887 331 THR AAA N 1
ATOM 647 C CA . THR A 1 91 ? 33.091 -25.378 22.472 1.000 20.004 331 THR AAA CA 1
ATOM 648 C C . THR A 1 91 ? 33.148 -24.304 23.553 1.000 23.958 331 THR AAA C 1
ATOM 649 O O . THR A 1 91 ? 32.381 -23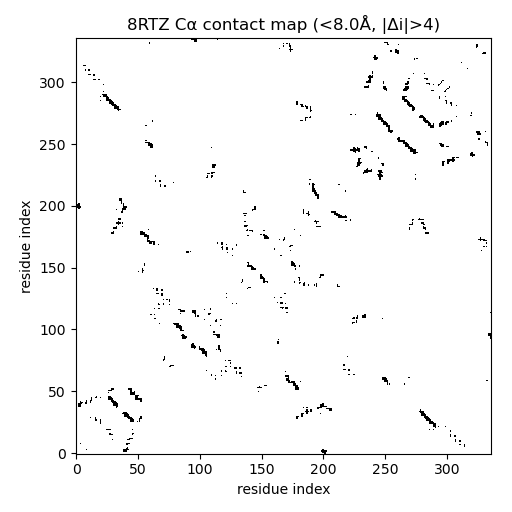.336 23.460 1.000 23.083 331 THR AAA O 1
ATOM 653 N N . ILE A 1 92 ? 34.035 -24.483 24.527 1.000 23.402 332 ILE AAA N 1
ATOM 654 C CA . ILE A 1 92 ? 34.323 -23.422 25.530 1.000 24.727 332 ILE AAA CA 1
ATOM 655 C C . ILE A 1 92 ? 34.866 -22.188 24.803 1.000 22.857 332 ILE AAA C 1
ATOM 656 O O . ILE A 1 92 ? 35.761 -22.249 23.971 1.000 23.030 332 ILE AAA O 1
ATOM 661 N N . PRO A 1 93 ? 34.278 -21.008 25.091 1.000 25.652 333 PRO AAA N 1
ATOM 662 C CA . PRO A 1 93 ? 34.743 -19.751 24.528 1.000 26.332 333 PRO AAA CA 1
ATOM 663 C C . PRO A 1 93 ? 36.242 -19.540 24.766 1.000 27.602 333 PRO AAA C 1
ATOM 664 O O . PRO A 1 93 ? 36.705 -19.918 25.824 1.000 27.810 333 PRO AAA O 1
ATOM 668 N N . TYR A 1 94 ? 36.938 -19.003 23.771 1.000 26.671 334 TYR AAA N 1
ATOM 669 C CA . TYR A 1 94 ? 38.398 -18.751 23.801 1.000 30.729 334 TYR AAA CA 1
ATOM 670 C C . TYR A 1 94 ? 38.722 -17.535 22.930 1.000 33.109 334 TYR AAA C 1
ATOM 671 O O . TYR A 1 94 ? 37.835 -16.981 22.243 1.000 27.601 334 TYR AAA O 1
ATOM 680 N N . ARG A 1 95 ? 39.993 -17.135 22.922 1.000 30.979 335 ARG AAA N 1
ATOM 681 C CA . ARG A 1 95 ? 40.450 -15.945 22.160 1.000 32.527 335 ARG AAA CA 1
ATOM 682 C C . ARG A 1 95 ? 41.120 -16.402 20.885 1.000 31.412 335 ARG AAA C 1
ATOM 683 O O . ARG A 1 95 ? 41.882 -17.382 20.945 1.000 32.796 335 ARG AAA O 1
ATOM 691 N N . ILE A 1 96 ? 40.901 -15.659 19.801 1.000 31.362 336 ILE AAA N 1
ATOM 692 C CA . ILE A 1 96 ? 41.719 -15.697 18.555 1.000 34.019 336 ILE AAA CA 1
ATOM 693 C C . ILE A 1 96 ? 42.308 -14.288 18.374 1.000 37.497 336 ILE AAA C 1
ATOM 694 O O . ILE A 1 96 ? 41.530 -13.326 18.266 1.000 35.464 336 ILE AAA O 1
ATOM 699 N N . ASN A 1 97 ? 43.637 -14.163 18.424 1.000 46.031 337 ASN AAA N 1
ATOM 700 C CA . ASN A 1 97 ? 44.381 -12.874 18.339 1.000 48.399 337 ASN AAA CA 1
ATOM 701 C C . ASN A 1 97 ? 43.818 -11.830 19.322 1.000 46.069 337 ASN AAA C 1
ATOM 702 O O . ASN A 1 97 ? 43.687 -10.664 18.914 1.000 54.489 337 ASN AAA O 1
ATOM 707 N N . GLY A 1 98 ? 43.460 -12.213 20.551 1.000 43.124 338 GLY AAA N 1
ATOM 708 C CA . GLY A 1 98 ? 42.818 -11.309 21.525 1.000 40.229 338 GLY AAA CA 1
ATOM 709 C C . GLY A 1 98 ? 41.299 -11.209 21.404 1.000 40.767 338 GLY AAA C 1
ATOM 710 O O . GLY A 1 98 ? 40.673 -10.683 22.347 1.000 39.895 338 GLY AAA O 1
ATOM 711 N N . HIS A 1 99 ? 40.695 -11.673 20.306 1.000 34.670 339 HIS AAA N 1
ATOM 712 C CA . HIS A 1 99 ? 39.222 -11.566 20.077 1.000 34.811 339 HIS AAA CA 1
ATOM 713 C C . HIS A 1 99 ? 38.498 -12.776 20.685 1.000 29.438 339 HIS AAA C 1
ATOM 714 O O . HIS A 1 99 ? 38.829 -13.914 20.276 1.000 33.957 339 HIS AAA O 1
ATOM 721 N N . GLU A 1 100 ? 37.579 -12.513 21.621 1.000 32.575 340 GLU AAA N 1
ATOM 722 C CA A GLU A 1 100 ? 36.704 -13.508 22.304 0.500 32.504 340 GLU AAA CA 1
ATOM 723 C CA B GLU A 1 100 ? 36.723 -13.527 22.294 0.500 33.343 340 GLU AAA CA 1
ATOM 724 C C . GLU A 1 100 ? 35.772 -14.149 21.259 1.000 32.437 340 GLU AAA C 1
ATOM 725 O O . GLU A 1 100 ? 35.014 -13.378 20.605 1.000 29.806 340 GLU AAA O 1
ATOM 736 N N . ILE A 1 101 ? 35.834 -15.477 21.116 1.000 28.067 341 ILE AAA N 1
ATOM 737 C CA . ILE A 1 101 ? 34.933 -16.283 20.231 1.000 27.474 341 ILE AAA CA 1
ATOM 738 C C . ILE A 1 101 ? 33.913 -16.912 21.169 1.000 25.352 341 ILE AAA C 1
ATOM 739 O O . ILE A 1 101 ? 34.333 -17.643 22.103 1.000 26.271 341 ILE AAA O 1
ATOM 744 N N . LYS A 1 102 ? 32.621 -16.596 20.996 1.000 22.536 342 LYS AAA N 1
ATOM 745 C CA . LYS A 1 102 ? 31.550 -17.154 21.834 1.000 22.803 342 LYS AAA CA 1
ATOM 746 C C . LYS A 1 102 ? 30.292 -17.406 20.988 1.000 22.989 342 LYS AAA C 1
ATOM 747 O O . LYS A 1 102 ? 30.284 -16.941 19.866 1.000 21.367 342 LYS AAA O 1
ATOM 753 N N . ASP A 1 103 ? 29.401 -18.201 21.556 1.000 26.494 343 ASP AAA N 1
ATOM 754 C CA . ASP A 1 103 ? 28.087 -18.625 21.016 1.000 25.471 343 ASP AAA CA 1
ATOM 755 C C . ASP A 1 103 ? 27.026 -17.805 21.768 1.000 29.913 343 ASP AAA C 1
ATOM 756 O O . ASP A 1 103 ? 27.360 -17.072 22.745 1.000 31.269 343 ASP AAA O 1
ATOM 761 N N . VAL A 1 104 ? 25.766 -17.930 21.367 1.000 31.225 344 VAL AAA N 1
ATOM 762 C CA . VAL A 1 104 ? 24.628 -17.299 22.098 1.000 28.713 344 VAL AAA CA 1
ATOM 763 C C . VAL A 1 104 ? 24.543 -17.883 23.509 1.000 29.303 344 VAL AAA C 1
ATOM 764 O O . VAL A 1 104 ? 24.293 -17.101 24.458 1.000 31.921 344 VAL AAA O 1
ATOM 768 N N . ALA A 1 105 ? 24.663 -19.205 23.621 1.000 27.970 345 ALA AAA N 1
ATOM 769 C CA . ALA A 1 105 ? 24.604 -19.977 24.875 1.000 31.510 345 ALA AAA CA 1
ATOM 770 C C . ALA A 1 105 ? 25.903 -20.782 24.967 1.000 35.017 345 ALA AAA C 1
ATOM 771 O O . ALA A 1 105 ? 26.386 -21.305 23.927 1.000 34.665 345 ALA AAA O 1
ATOM 773 N N . ARG A 1 106 ? 26.494 -20.822 26.146 1.000 27.546 346 ARG AAA N 1
ATOM 774 C CA . ARG A 1 106 ? 27.772 -21.541 26.373 1.000 27.517 346 ARG AAA CA 1
ATOM 775 C C . ARG A 1 106 ? 27.467 -23.022 26.557 1.000 27.257 346 ARG AAA C 1
ATOM 776 O O . ARG A 1 106 ? 26.732 -23.399 27.491 1.000 24.230 346 ARG AAA O 1
ATOM 784 N N . TYR A 1 107 ? 28.072 -23.862 25.721 1.000 22.833 347 TYR AAA N 1
ATOM 785 C CA . TYR A 1 107 ? 28.168 -25.319 25.938 1.000 25.809 347 TYR AAA CA 1
ATOM 786 C C . TYR A 1 107 ? 29.637 -25.691 26.066 1.000 24.619 347 TYR AAA C 1
ATOM 787 O O . TYR A 1 107 ? 30.478 -25.137 25.300 1.000 23.319 347 TYR AAA O 1
ATOM 796 N N . SER A 1 108 ? 29.976 -26.606 26.978 1.000 22.779 348 SER AAA N 1
ATOM 797 C CA . SER A 1 108 ? 31.384 -27.008 27.122 1.000 24.000 348 SER AAA CA 1
ATOM 798 C C . SER A 1 108 ? 31.748 -27.860 25.895 1.000 21.380 348 SER AAA C 1
ATOM 799 O O . SER A 1 108 ? 32.906 -27.848 25.512 1.000 20.731 348 SER AAA O 1
ATOM 802 N N . GLU A 1 109 ? 30.784 -28.585 25.329 1.000 20.606 349 GLU AAA N 1
ATOM 803 C CA . GLU A 1 109 ? 31.074 -29.482 24.165 1.000 21.067 349 GLU AAA CA 1
ATOM 804 C C . GLU A 1 109 ? 29.819 -29.698 23.326 1.000 17.869 349 GLU AAA C 1
ATOM 805 O O . GLU A 1 109 ? 28.717 -29.629 23.863 1.000 19.770 349 GLU AAA O 1
ATOM 811 N N . LEU A 1 110 ? 29.996 -29.888 22.021 1.000 16.911 350 LEU AAA N 1
ATOM 812 C CA . LEU A 1 110 ? 28.890 -30.183 21.096 1.000 16.020 350 LEU AAA CA 1
ATOM 813 C C . LEU A 1 110 ? 29.344 -31.239 20.104 1.000 16.471 350 LEU AAA C 1
ATOM 814 O O . LEU A 1 110 ? 30.508 -31.201 19.701 1.000 17.239 350 LEU AAA O 1
ATOM 819 N N . THR A 1 111 ? 28.427 -32.123 19.749 1.000 15.984 351 THR AAA N 1
ATOM 820 C CA . THR A 1 111 ? 28.598 -32.975 18.549 1.000 16.285 351 THR AAA CA 1
ATOM 821 C C . THR A 1 111 ? 28.520 -32.082 17.301 1.000 16.503 351 THR AAA C 1
ATOM 822 O O . THR A 1 111 ? 28.181 -30.892 17.393 1.000 16.820 351 THR AAA O 1
ATOM 826 N N . LEU A 1 112 ? 28.834 -32.657 16.152 1.000 17.705 352 LEU AAA N 1
ATOM 827 C CA . LEU A 1 112 ? 28.710 -31.902 14.882 1.000 16.565 352 LEU AAA CA 1
ATOM 828 C C . LEU A 1 112 ? 27.257 -31.518 14.672 1.000 16.145 352 LEU AAA C 1
ATOM 829 O O . LEU A 1 112 ? 27.042 -30.400 14.153 1.000 16.182 352 LEU AAA O 1
ATOM 834 N N . THR A 1 113 ? 26.306 -32.353 15.038 1.000 15.017 353 THR AAA N 1
ATOM 835 C CA . THR A 1 113 ? 24.887 -31.972 14.963 1.000 15.643 353 THR AAA CA 1
ATOM 836 C C . THR A 1 113 ? 24.669 -30.788 15.909 1.000 16.557 353 THR AAA C 1
ATOM 837 O O . THR A 1 113 ? 23.983 -29.826 15.532 1.000 15.710 353 THR AAA O 1
ATOM 841 N N . GLY A 1 114 ? 25.199 -30.845 17.127 1.000 15.335 354 GLY AAA N 1
ATOM 842 C CA . GLY A 1 114 ? 25.047 -29.724 18.067 1.000 15.601 354 GLY AAA CA 1
ATOM 843 C C . GLY A 1 114 ? 25.608 -28.436 17.513 1.000 15.001 354 GLY AAA C 1
ATOM 844 O O . GLY A 1 114 ? 25.034 -27.380 17.735 1.000 15.499 354 GLY AAA O 1
ATOM 845 N N . VAL A 1 115 ? 26.748 -28.509 16.832 1.000 14.897 355 VAL AAA N 1
ATOM 846 C CA . VAL A 1 115 ? 27.399 -27.309 16.249 1.000 16.603 355 VAL AAA CA 1
ATOM 847 C C . VAL A 1 115 ? 26.382 -26.630 15.317 1.000 15.143 355 VAL AAA C 1
ATOM 848 O O . VAL A 1 115 ? 26.323 -25.384 15.311 1.000 14.718 355 VAL AAA O 1
ATOM 852 N N . LEU A 1 116 ? 25.626 -27.375 14.515 1.000 14.939 356 LEU AAA N 1
ATOM 853 C CA . LEU A 1 116 ? 24.622 -26.732 13.620 1.000 14.483 356 LEU AAA CA 1
ATOM 854 C C . LEU A 1 116 ? 23.377 -26.335 14.425 1.000 15.139 356 LEU AAA C 1
ATOM 855 O O . LEU A 1 116 ? 22.887 -25.199 14.281 1.000 14.456 356 LEU AAA O 1
ATOM 860 N N . GLN A 1 117 ? 22.896 -27.215 15.288 1.000 14.302 357 GLN AAA N 1
ATOM 861 C CA . GLN A 1 117 ? 21.680 -26.950 16.072 1.000 15.979 357 GLN AAA CA 1
ATOM 862 C C . GLN A 1 117 ? 21.865 -25.625 16.845 1.000 17.459 357 GLN AAA C 1
ATOM 863 O O . GLN A 1 117 ? 20.914 -24.857 17.005 1.000 15.469 357 GLN AAA O 1
ATOM 869 N N . LYS A 1 118 ? 23.045 -25.418 17.443 1.000 15.304 358 LYS AAA N 1
ATOM 870 C CA . LYS A 1 118 ? 23.348 -24.271 18.357 1.000 17.078 358 LYS AAA CA 1
ATOM 871 C C . LYS A 1 118 ? 24.124 -23.174 17.626 1.000 16.646 358 LYS AAA C 1
ATOM 872 O O . LYS A 1 118 ? 24.479 -22.162 18.251 1.000 18.489 358 LYS AAA O 1
ATOM 878 N N . SER A 1 119 ? 24.364 -23.381 16.347 1.000 15.365 359 SER AAA N 1
ATOM 879 C CA . SER A 1 119 ? 25.061 -22.455 15.432 1.000 17.020 359 SER AAA CA 1
ATOM 880 C C . SER A 1 119 ? 26.345 -21.967 16.109 1.000 17.512 359 SER AAA C 1
ATOM 881 O O . SER A 1 119 ? 26.521 -20.757 16.327 1.000 17.734 359 SER AAA O 1
ATOM 884 N N . SER A 1 120 ? 27.195 -22.919 16.493 1.000 15.881 360 SER AAA N 1
ATOM 885 C CA . SER A 1 120 ? 28.374 -22.694 17.349 1.000 15.828 360 SER AAA CA 1
ATOM 886 C C . SER A 1 120 ? 29.501 -22.047 16.540 1.000 16.186 360 SER AAA C 1
ATOM 887 O O . SER A 1 120 ? 30.130 -22.729 15.726 1.000 16.725 360 SER AAA O 1
ATOM 890 N N . ASN A 1 121 ? 29.699 -20.747 16.769 1.000 17.141 361 ASN AAA N 1
ATOM 891 C CA . ASN A 1 121 ? 30.904 -20.023 16.315 1.000 17.556 361 ASN AAA CA 1
ATOM 892 C C . ASN A 1 121 ? 32.162 -20.678 16.910 1.000 17.421 361 ASN AAA C 1
ATOM 893 O O . ASN A 1 121 ? 33.149 -20.809 16.185 1.000 20.363 361 ASN AAA O 1
ATOM 898 N N . VAL A 1 122 ? 32.117 -21.067 18.178 1.000 18.471 362 VAL AAA N 1
ATOM 899 C CA . VAL A 1 122 ? 33.304 -21.694 18.813 1.000 19.287 362 VAL AAA CA 1
ATOM 900 C C . VAL A 1 122 ? 33.641 -22.981 18.044 1.000 18.714 362 VAL AAA C 1
ATOM 901 O O . VAL A 1 122 ? 34.815 -23.139 17.584 1.000 18.749 362 VAL AAA O 1
ATOM 905 N N . GLY A 1 123 ? 32.654 -23.838 17.825 1.000 17.443 363 GLY AAA N 1
ATOM 906 C CA . GLY A 1 123 ? 32.889 -25.122 17.140 1.000 18.221 363 GLY AAA CA 1
ATOM 907 C C . GLY A 1 123 ? 33.381 -24.897 15.722 1.000 18.087 363 GLY AAA C 1
ATOM 908 O O . GLY A 1 123 ? 34.412 -25.488 15.327 1.000 18.013 363 GLY AAA O 1
ATOM 909 N N . VAL A 1 124 ? 32.728 -24.045 14.924 1.000 17.312 364 VAL AAA N 1
ATOM 910 C CA . VAL A 1 124 ? 33.160 -23.905 13.503 1.000 17.525 364 VAL AAA CA 1
ATOM 911 C C . VAL A 1 124 ? 34.538 -23.231 13.445 1.000 17.828 364 VAL AAA C 1
ATOM 912 O O . VAL A 1 124 ? 35.255 -23.549 12.494 1.000 21.111 364 VAL AAA O 1
ATOM 916 N N . SER A 1 125 ? 34.878 -22.359 14.395 1.000 18.934 365 SER AAA N 1
ATOM 917 C CA . SER A 1 125 ? 36.202 -21.660 14.388 1.000 20.906 365 SER AAA CA 1
ATOM 918 C C . SER A 1 125 ? 37.293 -22.720 14.575 1.000 22.934 365 SER AAA C 1
ATOM 919 O O . SER A 1 125 ? 38.411 -22.604 13.970 1.000 24.121 365 SER AAA O 1
ATOM 922 N N . LYS A 1 126 ? 37.021 -23.716 15.395 1.000 21.128 366 LYS AAA N 1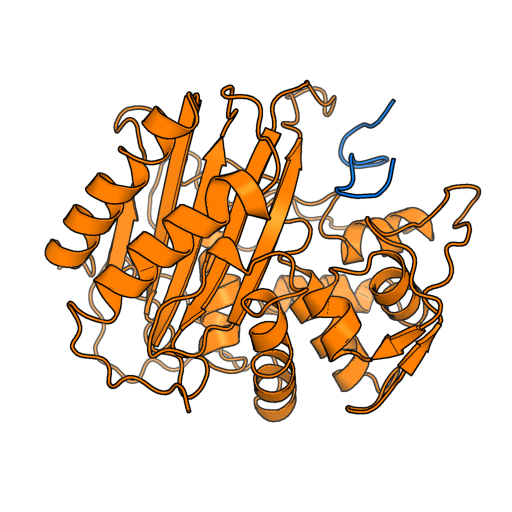
ATOM 923 C CA . LYS A 1 126 ? 38.065 -24.754 15.683 1.000 23.400 366 LYS AAA CA 1
ATOM 924 C C . LYS A 1 126 ? 38.248 -25.636 14.445 1.000 23.393 366 LYS AAA C 1
ATOM 925 O O . LYS A 1 126 ? 39.400 -26.014 14.124 1.000 25.047 366 LYS AAA O 1
ATOM 931 N N . LEU A 1 127 ? 37.179 -25.952 13.727 1.000 19.843 367 LEU AAA N 1
ATOM 932 C CA . LEU A 1 127 ? 37.254 -26.654 12.423 1.000 19.872 367 LEU AAA CA 1
ATOM 933 C C . LEU A 1 127 ? 38.047 -25.810 11.434 1.000 22.568 367 LEU AAA C 1
ATOM 934 O O . LEU A 1 127 ? 38.944 -26.345 10.798 1.000 24.167 367 LEU AAA O 1
ATOM 939 N N . ALA A 1 128 ? 37.756 -24.514 11.351 1.000 22.382 368 ALA AAA N 1
ATOM 940 C CA . ALA A 1 128 ? 38.418 -23.617 10.383 1.000 24.050 368 ALA AAA CA 1
ATOM 941 C C . ALA A 1 128 ? 39.932 -23.576 10.666 1.000 24.275 368 ALA AAA C 1
ATOM 942 O O . ALA A 1 128 ? 40.714 -23.696 9.722 1.000 25.103 368 ALA AAA O 1
ATOM 944 N N . LEU A 1 129 ? 40.316 -23.396 11.921 1.000 25.873 369 LEU AAA N 1
ATOM 945 C CA . LEU A 1 129 ? 41.740 -23.156 12.282 1.000 24.751 369 LEU AAA CA 1
ATOM 946 C C . LEU A 1 129 ? 42.502 -24.499 12.265 1.000 27.404 369 LEU AAA C 1
ATOM 947 O O . LEU A 1 129 ? 43.753 -24.464 12.392 1.000 27.762 369 LEU AAA O 1
ATOM 952 N N . ALA A 1 130 ? 41.809 -25.630 12.073 1.000 24.275 370 ALA AAA N 1
ATOM 953 C CA . ALA A 1 130 ? 42.429 -26.963 11.879 1.000 25.303 370 ALA AAA CA 1
ATOM 954 C C . ALA A 1 130 ? 42.649 -27.261 10.395 1.000 25.458 370 ALA AAA C 1
ATOM 955 O O . ALA A 1 130 ? 43.077 -28.372 10.062 1.000 28.464 370 ALA AAA O 1
ATOM 957 N N . MET A 1 131 ? 42.323 -26.329 9.509 1.000 24.178 371 MET AAA N 1
ATOM 958 C CA . MET A 1 131 ? 42.406 -26.521 8.040 1.000 24.152 371 MET AAA CA 1
ATOM 959 C C . MET A 1 131 ? 43.138 -25.321 7.454 1.000 24.279 371 MET AAA C 1
ATOM 960 O O . MET A 1 131 ? 43.089 -24.232 8.026 1.000 27.005 371 MET AAA O 1
ATOM 965 N N . PRO A 1 132 ? 43.812 -25.472 6.298 1.000 29.372 372 PRO AAA N 1
ATOM 966 C CA . PRO A 1 132 ? 44.450 -24.322 5.659 1.000 29.507 372 PRO AAA CA 1
ATOM 967 C C . PRO A 1 132 ? 43.360 -23.319 5.265 1.000 31.154 372 PRO AAA C 1
ATOM 968 O O . PRO A 1 132 ? 42.261 -23.737 4.931 1.000 28.899 372 PRO AAA O 1
ATOM 972 N N . SER A 1 133 ? 43.709 -22.032 5.281 1.000 30.729 373 SER AAA N 1
ATOM 973 C CA . SER A 1 133 ? 42.827 -20.913 4.877 1.000 30.529 373 SER AAA CA 1
ATOM 974 C C . SER A 1 133 ? 42.222 -21.207 3.496 1.000 27.486 373 SER AAA C 1
ATOM 975 O O . SER A 1 133 ? 41.072 -20.772 3.236 1.000 28.852 373 SER AAA O 1
ATOM 978 N N . SER A 1 134 ? 42.893 -21.973 2.633 1.000 27.788 374 SER AAA N 1
ATOM 979 C CA . SER A 1 134 ? 42.437 -22.286 1.254 1.000 27.827 374 SER AAA CA 1
ATOM 980 C C . SER A 1 134 ? 41.218 -23.226 1.263 1.000 25.226 374 SER AAA C 1
ATOM 981 O O . SER A 1 134 ? 40.538 -23.322 0.249 1.000 26.064 374 SER AAA O 1
ATOM 984 N N . ALA A 1 135 ? 41.013 -23.999 2.334 1.000 25.401 375 ALA AAA N 1
ATOM 985 C CA . ALA A 1 135 ? 40.017 -25.087 2.340 1.000 24.060 375 ALA AAA CA 1
ATOM 986 C C . ALA A 1 135 ? 38.603 -24.494 2.152 1.000 21.313 375 ALA AAA C 1
ATOM 987 O O . ALA A 1 135 ? 37.930 -24.900 1.200 1.000 22.907 375 ALA AAA O 1
ATOM 989 N N . LEU A 1 136 ? 38.199 -23.565 3.015 1.000 22.385 376 LEU AAA N 1
ATOM 990 C CA . LEU A 1 136 ? 36.799 -23.008 2.958 1.000 22.917 376 LEU AAA CA 1
ATOM 991 C C . LEU A 1 136 ? 36.684 -22.117 1.713 1.000 23.981 376 LEU AAA C 1
ATOM 992 O O . LEU A 1 136 ? 35.621 -22.088 1.066 1.000 23.404 376 LEU AAA O 1
ATOM 997 N N . VAL A 1 137 ? 37.762 -21.432 1.329 1.000 22.997 377 VAL AAA N 1
ATOM 998 C CA . VAL A 1 137 ? 37.729 -20.661 0.055 1.000 24.660 377 VAL AAA CA 1
ATOM 999 C C . VAL A 1 137 ? 37.354 -21.628 -1.083 1.000 22.165 377 VAL AAA C 1
ATOM 1000 O O . VAL A 1 137 ? 36.484 -21.342 -1.925 1.000 23.934 377 VAL AAA O 1
ATOM 1004 N N . ASP A 1 138 ? 37.956 -22.818 -1.154 1.000 22.750 378 ASP AAA N 1
ATOM 1005 C CA . ASP A 1 138 ? 37.658 -23.788 -2.226 1.000 22.802 378 ASP AAA CA 1
ATOM 1006 C C . ASP A 1 138 ? 36.210 -24.310 -2.122 1.000 21.102 378 ASP AAA C 1
ATOM 1007 O O . ASP A 1 138 ? 35.499 -24.400 -3.118 1.000 23.676 378 ASP AAA O 1
ATOM 1012 N N . THR A 1 139 ? 35.760 -24.645 -0.915 1.000 21.092 379 THR AAA N 1
ATOM 1013 C CA . THR A 1 139 ? 34.421 -25.250 -0.776 1.000 20.884 379 THR AAA CA 1
ATOM 1014 C C . THR A 1 139 ? 33.339 -24.225 -1.180 1.000 18.515 379 THR AAA C 1
ATOM 1015 O O . THR A 1 139 ? 32.403 -24.597 -1.895 1.000 20.260 379 THR AAA O 1
ATOM 1019 N N . TYR A 1 140 ? 33.443 -23.023 -0.654 1.000 20.414 380 TYR AAA N 1
ATOM 1020 C CA . TYR A 1 140 ? 32.419 -21.979 -0.892 1.000 20.247 380 TYR AAA CA 1
ATOM 1021 C C . TYR A 1 140 ? 32.348 -21.746 -2.396 1.000 21.062 380 TYR AAA C 1
ATOM 1022 O O . TYR A 1 140 ? 31.263 -21.681 -2.926 1.000 19.932 380 TYR AAA O 1
ATOM 1031 N N . SER A 1 141 ? 33.518 -21.595 -3.031 1.000 22.532 381 SER AAA N 1
ATOM 1032 C CA . SER A 1 141 ? 33.620 -21.479 -4.510 1.000 23.470 381 SER AAA CA 1
ATOM 1033 C C . SER A 1 141 ? 32.943 -22.670 -5.192 1.000 22.660 381 SER AAA C 1
ATOM 1034 O O . SER A 1 141 ? 32.202 -22.458 -6.165 1.000 22.894 381 SER AAA O 1
ATOM 1037 N N . ARG A 1 142 ? 33.197 -23.913 -4.744 1.000 20.181 382 ARG AAA N 1
ATOM 1038 C CA . ARG A 1 142 ? 32.573 -25.119 -5.343 1.000 21.011 382 ARG AAA CA 1
ATOM 1039 C C . ARG A 1 142 ? 31.039 -25.014 -5.323 1.000 20.775 382 ARG AAA C 1
ATOM 1040 O O . ARG A 1 142 ? 30.386 -25.460 -6.264 1.000 19.571 382 ARG AAA O 1
ATOM 1048 N N . PHE A 1 143 ? 30.475 -24.424 -4.260 1.000 21.486 383 PHE AAA N 1
ATOM 1049 C CA . PHE A 1 143 ? 29.001 -24.279 -4.104 1.000 19.970 383 PHE AAA CA 1
ATOM 1050 C C . PHE A 1 143 ? 28.522 -22.975 -4.757 1.000 21.011 383 PHE AAA C 1
ATOM 1051 O O . PHE A 1 143 ? 27.322 -22.660 -4.672 1.000 20.805 383 PHE AAA O 1
ATOM 1059 N N . GLY A 1 144 ? 29.414 -22.285 -5.468 1.000 21.296 384 GLY AAA N 1
ATOM 1060 C CA . GLY A 1 144 ? 29.043 -21.132 -6.324 1.000 22.693 384 GLY AAA CA 1
ATOM 1061 C C . GLY A 1 144 ? 29.282 -19.767 -5.719 1.000 24.230 384 GLY AAA C 1
ATOM 1062 O O . GLY A 1 144 ? 29.015 -18.778 -6.420 1.000 26.973 384 GLY AAA O 1
ATOM 1063 N N . LEU A 1 145 ? 29.771 -19.625 -4.497 1.000 21.754 385 LEU AAA N 1
ATOM 1064 C CA . LEU A 1 145 ? 30.009 -18.261 -3.968 1.000 21.459 385 LEU AAA CA 1
ATOM 1065 C C . LEU A 1 145 ? 31.148 -17.625 -4.787 1.000 24.418 385 LEU AAA C 1
ATOM 1066 O O . LEU A 1 145 ? 32.100 -18.352 -5.257 1.000 25.608 385 LEU AAA O 1
ATOM 1071 N N . GLY A 1 146 ? 30.951 -16.350 -5.113 1.000 25.219 386 GLY AAA N 1
ATOM 1072 C CA . GLY A 1 146 ? 31.853 -15.586 -5.998 1.000 27.367 386 GLY AAA CA 1
ATOM 1073 C C . GLY A 1 146 ? 31.592 -15.864 -7.466 1.000 27.872 386 GLY AAA C 1
ATOM 1074 O O . GLY A 1 146 ? 32.331 -15.315 -8.292 1.000 34.744 386 GLY AAA O 1
ATOM 1075 N N . LYS A 1 147 ? 30.604 -16.671 -7.845 1.000 27.038 387 LYS AAA N 1
ATOM 1076 C CA . LYS A 1 147 ? 30.268 -16.893 -9.271 1.000 25.792 387 LYS AAA CA 1
ATOM 1077 C C . LYS A 1 147 ? 29.017 -16.093 -9.607 1.000 25.646 387 LYS AAA C 1
ATOM 1078 O O . LYS A 1 147 ? 28.066 -16.151 -8.838 1.000 25.878 387 LYS AAA O 1
ATOM 1084 N N . ALA A 1 148 ? 28.951 -15.485 -10.796 1.000 26.320 388 ALA AAA N 1
ATOM 1085 C CA . ALA A 1 148 ? 27.722 -14.834 -11.314 1.000 26.914 388 ALA AAA CA 1
ATOM 1086 C C . ALA A 1 148 ? 26.554 -15.815 -11.408 1.000 24.666 388 ALA AAA C 1
ATOM 1087 O O . ALA A 1 148 ? 26.798 -17.009 -11.625 1.000 23.862 388 ALA AAA O 1
ATOM 1089 N N . THR A 1 149 ? 25.310 -15.316 -11.416 1.000 26.054 389 THR AAA N 1
ATOM 1090 C CA . THR A 1 149 ? 24.082 -16.132 -11.562 1.000 27.794 389 THR AAA CA 1
ATOM 1091 C C . THR A 1 149 ? 23.382 -16.076 -12.937 1.000 31.096 389 THR AAA C 1
ATOM 1092 O O . THR A 1 149 ? 22.623 -17.067 -13.246 1.000 31.608 389 THR AAA O 1
ATOM 1096 N N . ASN A 1 150 ? 23.474 -14.950 -13.654 1.000 33.686 390 ASN AAA N 1
ATOM 1097 C CA . ASN A 1 150 ? 23.202 -14.815 -15.121 1.000 33.347 390 ASN AAA CA 1
ATOM 1098 C C . ASN A 1 150 ? 21.703 -14.903 -15.454 1.000 33.365 390 ASN AAA C 1
ATOM 1099 O O . ASN A 1 150 ? 21.363 -15.389 -16.550 1.000 33.627 390 ASN AAA O 1
ATOM 1104 N N . LEU A 1 151 ? 20.794 -14.462 -14.584 1.000 28.237 391 LEU AAA N 1
ATOM 1105 C CA . LEU A 1 151 ? 19.340 -14.552 -14.858 1.000 28.826 391 LEU AAA CA 1
ATOM 1106 C C . LEU A 1 151 ? 18.865 -13.316 -15.620 1.000 31.103 391 LEU AAA C 1
ATOM 1107 O O . LEU A 1 151 ? 17.727 -13.366 -16.090 1.000 37.101 391 LEU AAA O 1
ATOM 1112 N N . GLY A 1 152 ? 19.672 -12.261 -15.645 1.000 35.406 392 GLY AAA N 1
ATOM 1113 C CA . GLY A 1 152 ? 19.364 -10.997 -16.354 1.000 37.823 392 GLY AAA CA 1
ATOM 1114 C C . GLY A 1 152 ? 18.626 -9.983 -15.481 1.000 39.153 392 GLY AAA C 1
ATOM 1115 O O . GLY A 1 152 ? 17.718 -9.295 -15.995 1.000 42.047 392 GLY AAA O 1
ATOM 1116 N N . LEU A 1 153 ? 19.003 -9.853 -14.213 1.000 33.632 393 LEU AAA N 1
ATOM 1117 C CA . LEU A 1 153 ? 18.349 -8.901 -13.278 1.000 32.256 393 LEU AAA CA 1
ATOM 1118 C C . LEU A 1 153 ? 19.270 -7.704 -13.022 1.000 32.711 393 LEU AAA C 1
ATOM 1119 O O . LEU A 1 153 ? 20.486 -7.847 -13.121 1.000 31.602 393 LEU AAA O 1
ATOM 1124 N N . VAL A 1 154 ? 18.698 -6.557 -12.658 1.000 31.130 394 VAL AAA N 1
ATOM 1125 C CA . VAL A 1 154 ? 19.507 -5.350 -12.336 1.000 33.137 394 VAL AAA CA 1
ATOM 1126 C C . VAL A 1 154 ? 20.364 -5.657 -11.118 1.000 35.640 394 VAL AAA C 1
ATOM 1127 O O . VAL A 1 154 ? 19.857 -6.314 -10.178 1.000 39.417 394 VAL AAA O 1
ATOM 1131 N N . GLY A 1 155 ? 21.639 -5.272 -11.194 1.000 35.922 395 GLY AAA N 1
ATOM 1132 C CA . GLY A 1 155 ? 22.602 -5.362 -10.086 1.000 39.991 395 GLY AAA CA 1
ATOM 1133 C C . GLY A 1 155 ? 23.027 -6.796 -9.851 1.000 36.578 395 GLY AAA C 1
ATOM 1134 O O . GLY A 1 155 ? 23.698 -7.036 -8.854 1.000 40.250 395 GLY AAA O 1
ATOM 1135 N N . GLU A 1 156 ? 22.722 -7.706 -10.773 1.000 39.917 396 GLU AAA N 1
ATOM 1136 C CA . GLU A 1 156 ? 22.879 -9.162 -10.529 1.000 42.769 396 GLU AAA CA 1
ATOM 1137 C C . GLU A 1 156 ? 24.317 -9.466 -10.075 1.000 50.586 396 GLU AAA C 1
ATOM 1138 O O . GLU A 1 156 ? 24.504 -9.615 -8.837 1.000 66.006 396 GLU AAA O 1
ATOM 1144 N N . ARG A 1 157 ? 25.290 -9.574 -10.991 1.000 51.907 397 ARG AAA N 1
ATOM 1145 C CA . ARG A 1 157 ? 26.750 -9.724 -10.668 1.000 53.322 397 ARG AAA CA 1
ATOM 1146 C C . ARG A 1 157 ? 27.043 -11.001 -9.828 1.000 53.639 397 ARG AAA C 1
ATOM 1147 O O . ARG A 1 157 ? 26.268 -12.011 -9.979 1.000 46.612 397 ARG AAA O 1
ATOM 1155 N N . SER A 1 158 ? 28.104 -10.978 -8.984 1.000 47.737 398 SER AAA N 1
ATOM 1156 C CA . SER A 1 158 ? 28.806 -12.165 -8.403 1.000 47.390 398 SER AAA CA 1
ATOM 1157 C C . SER A 1 158 ? 29.113 -12.021 -6.898 1.000 46.938 398 SER AAA C 1
ATOM 1158 O O . SER A 1 158 ? 30.014 -12.760 -6.414 1.000 36.917 398 SER AAA O 1
ATOM 1161 N N . GLY A 1 159 ? 28.425 -11.145 -6.156 1.000 44.957 399 GLY AAA N 1
ATOM 1162 C CA . GLY A 1 159 ? 28.725 -10.914 -4.727 1.000 47.219 399 GLY AAA CA 1
ATOM 1163 C C . GLY A 1 159 ? 30.136 -10.375 -4.492 1.000 48.343 399 GLY AAA C 1
ATOM 1164 O O . GLY A 1 159 ? 30.825 -10.050 -5.473 1.000 52.054 399 GLY AAA O 1
ATOM 1165 N N . LEU A 1 160 ? 30.529 -10.272 -3.219 1.000 46.857 400 LEU AAA N 1
ATOM 1166 C CA . LEU A 1 160 ? 31.820 -9.751 -2.687 1.000 47.806 400 LEU AAA CA 1
ATOM 1167 C C . LEU A 1 160 ? 32.634 -10.920 -2.121 1.000 47.502 400 LEU AAA C 1
ATOM 1168 O O . LEU A 1 160 ? 32.427 -11.273 -0.938 1.000 43.993 400 LEU AAA O 1
ATOM 1173 N N . TYR A 1 161 ? 33.561 -11.464 -2.894 1.000 41.896 401 TYR AAA N 1
ATOM 1174 C CA . TYR A 1 161 ? 34.261 -12.722 -2.535 1.000 42.282 401 TYR AAA CA 1
ATOM 1175 C C . TYR A 1 161 ? 35.762 -12.472 -2.494 1.000 44.996 401 TYR AAA C 1
ATOM 1176 O O . TYR A 1 161 ? 36.297 -11.878 -3.426 1.000 42.966 401 TYR AAA O 1
ATOM 1185 N N . PRO A 1 162 ? 36.456 -12.888 -1.408 1.000 49.336 402 PRO AAA N 1
ATOM 1186 C CA . PRO A 1 162 ? 37.887 -12.622 -1.240 1.000 51.668 402 PRO AAA CA 1
ATOM 1187 C C . PRO A 1 162 ? 38.776 -13.431 -2.199 1.000 55.657 402 PRO AAA C 1
ATOM 1188 O O . PRO A 1 162 ? 38.603 -14.647 -2.309 1.000 53.362 402 PRO AAA O 1
ATOM 1192 N N . GLN A 1 163 ? 39.714 -12.734 -2.847 1.000 64.335 403 GLN AAA N 1
ATOM 1193 C CA . GLN A 1 163 ? 40.875 -13.310 -3.576 1.000 64.937 403 GLN AAA CA 1
ATOM 1194 C C . GLN A 1 163 ? 42.120 -13.021 -2.726 1.000 65.423 403 GLN AAA C 1
ATOM 1195 O O . GLN A 1 163 ? 43.016 -12.309 -3.210 1.000 66.808 403 GLN AAA O 1
ATOM 1201 N N . LYS A 1 164 ? 42.148 -13.536 -1.489 1.000 68.698 404 LYS AAA N 1
ATOM 1202 C CA . LYS A 1 164 ? 43.033 -13.058 -0.385 1.000 64.125 404 LYS AAA CA 1
ATOM 1203 C C . LYS A 1 164 ? 44.343 -13.849 -0.334 1.000 71.711 404 LYS AAA C 1
ATOM 1204 O O . LYS A 1 164 ? 44.302 -15.092 -0.210 1.000 68.003 404 LYS AAA O 1
ATOM 1210 N N . GLN A 1 165 ? 45.464 -13.133 -0.348 1.000 75.510 405 GLN AAA N 1
ATOM 1211 C CA . GLN A 1 165 ? 46.820 -13.733 -0.294 1.000 81.764 405 GLN AAA CA 1
ATOM 1212 C C . GLN A 1 165 ? 47.122 -14.069 1.173 1.000 75.550 405 GLN AAA C 1
ATOM 1213 O O . GLN A 1 165 ? 47.608 -15.183 1.421 1.000 74.116 405 GLN AAA O 1
ATOM 1219 N N . ARG A 1 166 ? 46.770 -13.173 2.104 1.000 69.456 406 ARG AAA N 1
ATOM 1220 C CA . ARG A 1 166 ? 47.166 -13.258 3.534 1.000 63.998 406 ARG AAA CA 1
ATOM 1221 C C . ARG A 1 166 ? 45.928 -13.295 4.448 1.000 53.218 406 ARG AAA C 1
ATOM 1222 O O . ARG A 1 166 ? 45.059 -12.429 4.314 1.000 47.015 406 ARG AAA O 1
ATOM 1230 N N . TRP A 1 167 ? 45.906 -14.249 5.381 1.000 42.885 407 TRP AAA N 1
ATOM 1231 C CA . TRP A 1 167 ? 44.774 -14.571 6.296 1.000 38.966 407 TRP AAA CA 1
ATOM 1232 C C . TRP A 1 167 ? 45.256 -14.573 7.751 1.000 37.857 407 TRP AAA C 1
ATOM 1233 O O . TRP A 1 167 ? 46.000 -15.506 8.115 1.000 43.883 407 TRP AAA O 1
ATOM 1244 N N . SER A 1 168 ? 44.820 -13.629 8.582 1.000 33.442 408 SER AAA N 1
ATOM 1245 C CA . SER A 1 168 ? 44.955 -13.748 10.048 1.000 32.069 408 SER AAA CA 1
ATOM 1246 C C . SER A 1 168 ? 44.068 -14.905 10.550 1.000 36.236 408 SER AAA C 1
ATOM 1247 O O . SER A 1 168 ? 43.160 -15.355 9.801 1.000 36.916 408 SER AAA O 1
ATOM 1250 N N . ASP A 1 169 ? 44.331 -15.361 11.771 1.000 34.968 409 ASP AAA N 1
ATOM 1251 C CA . ASP A 1 169 ? 43.504 -16.379 12.466 1.000 32.928 409 ASP AAA CA 1
ATOM 1252 C C . ASP A 1 169 ? 42.053 -15.868 12.539 1.000 31.897 409 ASP AAA C 1
ATOM 1253 O O . ASP A 1 169 ? 41.145 -16.623 12.120 1.000 27.748 409 ASP AAA O 1
ATOM 1258 N N . ILE A 1 170 ? 41.844 -14.619 12.956 1.000 31.638 410 ILE AAA N 1
ATOM 1259 C CA . ILE A 1 170 ? 40.464 -14.070 13.143 1.000 32.021 410 ILE AAA CA 1
ATOM 1260 C C . ILE A 1 170 ? 39.759 -14.007 11.780 1.000 29.022 410 ILE AAA C 1
ATOM 1261 O O . ILE A 1 170 ? 38.526 -14.290 11.719 1.000 27.556 410 ILE AAA O 1
ATOM 1266 N N . GLU A 1 171 ? 40.468 -13.732 10.690 1.000 27.900 411 GLU AAA N 1
ATOM 1267 C CA . GLU A 1 171 ? 39.837 -13.711 9.342 1.000 29.038 411 GLU AAA CA 1
ATOM 1268 C C . GLU A 1 171 ? 39.411 -15.127 8.912 1.000 29.793 411 GLU AAA C 1
ATOM 1269 O O . GLU A 1 171 ? 38.361 -15.273 8.263 1.000 26.405 411 GLU AAA O 1
ATOM 1275 N N . ARG A 1 172 ? 40.253 -16.124 9.163 1.000 25.102 412 ARG AAA N 1
ATOM 1276 C CA . ARG A 1 172 ? 39.935 -17.542 8.889 1.000 23.527 412 ARG AAA CA 1
ATOM 1277 C C . ARG A 1 172 ? 38.666 -17.936 9.653 1.000 23.290 412 ARG AAA C 1
ATOM 1278 O O . ARG A 1 172 ? 37.826 -18.668 9.043 1.000 22.867 412 ARG AAA O 1
ATOM 1286 N N . ALA A 1 173 ? 38.527 -17.458 10.892 1.000 23.678 413 ALA AAA N 1
ATOM 1287 C CA . ALA A 1 173 ? 37.385 -17.761 11.790 1.000 22.452 413 ALA AAA CA 1
ATOM 1288 C C . ALA A 1 173 ? 36.144 -17.026 11.284 1.000 23.179 413 ALA AAA C 1
ATOM 1289 O O . ALA A 1 173 ? 35.097 -17.653 11.160 1.000 22.538 413 ALA AAA O 1
ATOM 1291 N N . THR A 1 174 ? 36.229 -15.727 11.036 1.000 23.129 414 THR AAA N 1
ATOM 1292 C CA . THR A 1 174 ? 35.040 -14.949 10.609 1.000 23.370 414 THR AAA CA 1
ATOM 1293 C C . THR A 1 174 ? 34.555 -15.485 9.248 1.000 20.065 414 THR AAA C 1
ATOM 1294 O O . THR A 1 174 ? 33.323 -15.508 8.991 1.000 20.326 414 THR AAA O 1
ATOM 1298 N N . PHE A 1 175 ? 35.426 -15.985 8.386 1.000 21.656 415 PHE AAA N 1
ATOM 1299 C CA . PHE A 1 175 ? 35.015 -16.574 7.096 1.000 19.889 415 PHE AAA CA 1
ATOM 1300 C C . PHE A 1 175 ? 34.189 -17.846 7.350 1.000 20.812 415 PHE AAA C 1
ATOM 1301 O O . PHE A 1 175 ? 33.174 -18.104 6.658 1.000 20.173 415 PHE AAA O 1
ATOM 1309 N N . SER A 1 176 ? 34.610 -18.642 8.322 1.000 21.986 416 SER AAA N 1
ATOM 1310 C CA . SER A 1 176 ? 33.863 -19.867 8.727 1.000 19.877 416 SER AAA CA 1
ATOM 1311 C C . SER A 1 176 ? 32.511 -19.493 9.347 1.000 19.912 416 SER AAA C 1
ATOM 1312 O O . SER A 1 176 ? 31.618 -20.333 9.282 1.000 19.878 416 SER AAA O 1
ATOM 1315 N N . PHE A 1 177 ? 32.365 -18.290 9.882 1.000 1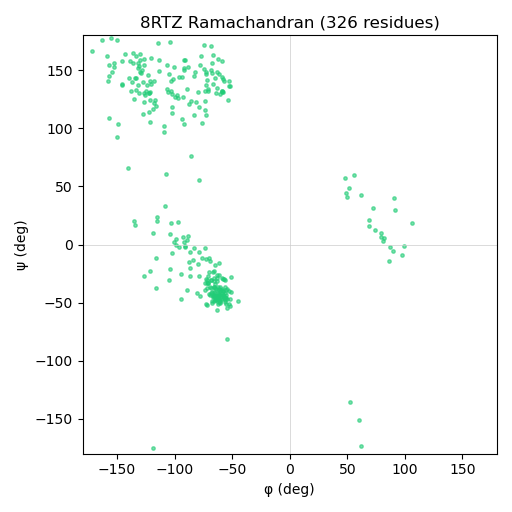7.265 417 PHE AAA N 1
ATOM 1316 C CA . PHE A 1 177 ? 31.097 -17.783 10.463 1.000 18.055 417 PHE AAA CA 1
ATOM 1317 C C . PHE A 1 177 ? 30.216 -17.208 9.353 1.000 17.859 417 PHE AAA C 1
ATOM 1318 O O . PHE A 1 177 ? 29.032 -16.950 9.630 1.000 18.880 417 PHE AAA O 1
ATOM 1326 N N . GLY A 1 178 ? 30.751 -16.980 8.154 1.000 17.585 418 GLY AAA N 1
ATOM 1327 C CA . GLY A 1 178 ? 30.011 -16.396 7.029 1.000 17.937 418 GLY AAA CA 1
ATOM 1328 C C . GLY A 1 178 ? 30.095 -14.878 6.948 1.000 18.198 418 GLY AAA C 1
ATOM 1329 O O . GLY A 1 178 ? 29.129 -14.231 6.456 1.000 17.430 418 GLY AAA O 1
ATOM 1330 N N . TYR A 1 179 ? 31.192 -14.302 7.413 1.000 18.827 419 TYR AAA N 1
ATOM 1331 C CA . TYR A 1 179 ? 31.332 -12.828 7.397 1.000 19.196 419 TYR AAA CA 1
ATOM 1332 C C . TYR A 1 179 ? 32.636 -12.487 6.695 1.000 20.918 419 TYR AAA C 1
ATOM 1333 O O . TYR A 1 179 ? 33.514 -13.341 6.568 1.000 22.688 419 TYR AAA O 1
ATOM 1342 N N . GLY A 1 180 ? 32.712 -11.239 6.233 1.000 21.701 420 GLY AAA N 1
ATOM 1343 C CA . GLY A 1 180 ? 33.812 -10.752 5.390 1.000 22.722 420 GLY AAA CA 1
ATOM 1344 C C . GLY A 1 180 ? 33.671 -11.173 3.954 1.000 23.944 420 GLY AAA C 1
ATOM 1345 O O . GLY A 1 180 ? 34.650 -11.033 3.223 1.000 27.408 420 GLY AAA O 1
ATOM 1346 N N . LEU A 1 181 ? 32.524 -11.733 3.539 1.000 21.350 421 LEU AAA N 1
ATOM 1347 C CA . LEU A 1 181 ? 32.168 -11.963 2.138 1.000 20.770 421 LEU AAA CA 1
ATOM 1348 C C . LEU A 1 181 ? 30.692 -11.611 1.978 1.000 21.503 421 LEU AAA C 1
ATOM 1349 O O . LEU A 1 181 ? 29.949 -11.636 2.999 1.000 21.284 421 LEU AAA O 1
ATOM 1354 N N . MET A 1 182 ? 30.258 -11.313 0.772 1.000 21.457 422 MET AAA N 1
ATOM 1355 C CA . MET A 1 182 ? 28.813 -11.061 0.576 1.000 24.441 422 MET AAA CA 1
ATOM 1356 C C . MET A 1 182 ? 28.272 -11.902 -0.551 1.000 23.386 422 MET AAA C 1
ATOM 1357 O O . MET A 1 182 ? 29.024 -12.244 -1.488 1.000 25.925 422 MET AAA O 1
ATOM 1362 N N . VAL A 1 183 ? 26.990 -12.239 -0.421 1.000 19.375 423 VAL AAA N 1
ATOM 1363 C CA . VAL A 1 183 ? 26.272 -13.077 -1.383 1.000 19.289 423 VAL AAA CA 1
ATOM 1364 C C . VAL A 1 183 ? 24.968 -12.373 -1.737 1.000 18.375 423 VAL AAA C 1
ATOM 1365 O O . VAL A 1 183 ? 24.477 -11.566 -0.933 1.000 18.575 423 VAL AAA O 1
ATOM 1369 N N . THR A 1 184 ? 24.423 -12.741 -2.875 1.000 18.039 424 THR AAA N 1
ATOM 1370 C CA . THR A 1 184 ? 23.037 -12.444 -3.248 1.000 18.805 424 THR AAA CA 1
ATOM 1371 C C . THR A 1 184 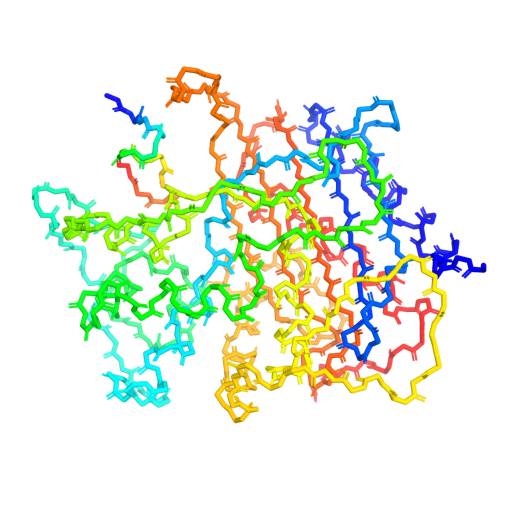? 22.113 -13.567 -2.798 1.000 17.049 424 THR AAA C 1
ATOM 1372 O O . THR A 1 184 ? 22.471 -14.758 -2.690 1.000 17.475 424 THR AAA O 1
ATOM 1376 N N . PRO A 1 185 ? 20.814 -13.271 -2.672 1.000 16.144 425 PRO AAA N 1
ATOM 1377 C CA . PRO A 1 185 ? 19.841 -14.320 -2.463 1.000 15.943 425 PRO AAA CA 1
ATOM 1378 C C . PRO A 1 185 ? 19.905 -15.423 -3.524 1.000 17.237 425 PRO AAA C 1
ATOM 1379 O O . PRO A 1 185 ? 19.725 -16.594 -3.201 1.000 17.336 425 PRO AAA O 1
ATOM 1383 N N . LEU A 1 186 ? 20.144 -15.045 -4.788 1.000 17.141 426 LEU AAA N 1
ATOM 1384 C CA . LEU A 1 186 ? 20.211 -16.038 -5.870 1.000 18.426 426 LEU AAA CA 1
ATOM 1385 C C . LEU A 1 186 ? 21.410 -16.948 -5.612 1.000 16.260 426 LEU AAA C 1
ATOM 1386 O O . LEU A 1 186 ? 21.244 -18.179 -5.803 1.000 16.185 426 LEU AAA O 1
ATOM 1391 N N . GLN A 1 187 ? 22.564 -16.378 -5.305 1.000 16.013 427 GLN AAA N 1
ATOM 1392 C CA . GLN A 1 187 ? 23.793 -17.174 -5.034 1.000 17.156 427 GLN AAA CA 1
ATOM 1393 C C . GLN A 1 187 ? 23.504 -18.150 -3.879 1.000 17.472 427 GLN AAA C 1
ATOM 1394 O O . GLN A 1 187 ? 23.844 -19.367 -3.966 1.000 18.063 427 GLN AAA O 1
ATOM 1400 N N . LEU A 1 188 ? 22.881 -17.659 -2.821 1.000 16.314 428 LEU AAA N 1
ATOM 1401 C CA . LEU A 1 188 ? 22.704 -18.516 -1.631 1.000 15.756 428 LEU AAA CA 1
ATOM 1402 C C . LEU A 1 188 ? 21.701 -19.610 -1.972 1.000 15.382 428 LEU AAA C 1
ATOM 1403 O O . LEU A 1 188 ? 21.830 -20.773 -1.487 1.000 15.140 428 LEU AAA O 1
ATOM 1408 N N . ALA A 1 189 ? 20.674 -19.300 -2.764 1.000 15.161 429 ALA AAA N 1
ATOM 1409 C CA . ALA A 1 189 ? 19.681 -20.307 -3.172 1.000 16.441 429 ALA AAA CA 1
ATOM 1410 C C . ALA A 1 189 ? 20.395 -21.432 -3.955 1.000 15.741 429 ALA AAA C 1
ATOM 1411 O O . ALA A 1 189 ? 20.043 -22.615 -3.749 1.000 15.323 429 ALA AAA O 1
ATOM 1413 N N . ARG A 1 190 ? 21.301 -21.037 -4.854 1.000 16.960 430 ARG AAA N 1
ATOM 1414 C CA . ARG A 1 190 ? 22.148 -21.988 -5.615 1.000 17.435 430 ARG AAA CA 1
ATOM 1415 C C . ARG A 1 190 ? 23.056 -22.827 -4.706 1.000 15.685 430 ARG AAA C 1
ATOM 1416 O O . ARG A 1 190 ? 23.191 -24.042 -4.977 1.000 15.610 430 ARG AAA O 1
ATOM 1424 N N . VAL A 1 191 ? 23.610 -22.250 -3.648 1.000 15.446 431 VAL AAA N 1
ATOM 1425 C CA . VAL A 1 191 ? 24.335 -23.043 -2.630 1.000 15.525 431 VAL AAA CA 1
ATOM 1426 C C . VAL A 1 191 ? 23.384 -24.134 -2.140 1.000 15.906 431 VAL AAA C 1
ATOM 1427 O O . VAL A 1 191 ? 23.788 -25.334 -2.076 1.000 14.878 431 VAL AAA O 1
ATOM 1431 N N . TYR A 1 192 ? 22.184 -23.757 -1.680 1.000 14.875 432 TYR AAA N 1
ATOM 1432 C CA . TYR A 1 192 ? 21.273 -24.704 -1.000 1.000 13.737 432 TYR AAA CA 1
ATOM 1433 C C . TYR A 1 192 ? 20.693 -25.707 -2.010 1.000 13.994 432 TYR AAA C 1
ATOM 1434 O O . TYR A 1 192 ? 20.449 -26.859 -1.643 1.000 15.124 432 TYR AAA O 1
ATOM 1443 N N . ALA A 1 193 ? 20.586 -25.329 -3.288 1.000 15.223 433 ALA AAA N 1
ATOM 1444 C CA . ALA A 1 193 ? 20.236 -26.292 -4.340 1.000 15.148 433 ALA AAA CA 1
ATOM 1445 C C . ALA A 1 193 ? 21.354 -27.333 -4.507 1.000 13.725 433 ALA AAA C 1
ATOM 1446 O O . ALA A 1 193 ? 20.988 -28.472 -4.809 1.000 16.456 433 ALA AAA O 1
ATOM 1448 N N . THR A 1 194 ? 22.607 -26.930 -4.362 1.000 14.987 434 THR AAA N 1
ATOM 1449 C CA . THR A 1 194 ? 23.771 -27.818 -4.470 1.000 15.519 434 THR AAA CA 1
ATOM 1450 C C . THR A 1 194 ? 23.787 -28.730 -3.246 1.000 16.150 434 THR AAA C 1
ATOM 1451 O O . THR A 1 194 ? 24.146 -29.920 -3.365 1.000 15.427 434 THR AAA O 1
ATOM 1455 N N . ILE A 1 195 ? 23.334 -28.234 -2.085 1.000 15.181 435 ILE AAA N 1
ATOM 1456 C CA . ILE A 1 195 ? 23.154 -29.119 -0.900 1.000 14.554 435 ILE AAA CA 1
ATOM 1457 C C . ILE A 1 195 ? 22.035 -30.130 -1.176 1.000 16.109 435 ILE AAA C 1
ATOM 1458 O O . ILE A 1 195 ? 22.231 -31.329 -0.899 1.000 15.561 435 ILE AAA O 1
ATOM 1463 N N . GLY A 1 196 ? 20.875 -29.698 -1.733 1.000 15.285 436 GLY AAA N 1
ATOM 1464 C CA . GLY A 1 196 ? 19.695 -30.529 -1.949 1.000 15.569 436 GLY AAA CA 1
ATOM 1465 C C . GLY A 1 196 ? 19.989 -31.665 -2.924 1.000 14.529 436 GLY AAA C 1
ATOM 1466 O O . GLY A 1 196 ? 19.313 -32.676 -2.812 1.000 14.859 436 GLY AAA O 1
ATOM 1467 N N . SER A 1 197 ? 20.976 -31.460 -3.816 1.000 14.934 437 SER AAA N 1
ATOM 1468 C CA . SER A 1 197 ? 21.327 -32.495 -4.836 1.000 16.575 437 SER AAA CA 1
ATOM 1469 C C . SER A 1 197 ? 22.408 -33.423 -4.283 1.000 20.049 437 SER AAA C 1
ATOM 1470 O O . SER A 1 197 ? 22.842 -34.299 -5.025 1.000 18.305 437 SER AAA O 1
ATOM 1473 N N . TYR A 1 198 ? 22.876 -33.158 -3.067 1.000 18.498 438 TYR AAA N 1
ATOM 1474 C CA . TYR A 1 198 ? 24.046 -33.828 -2.429 1.000 17.962 438 TYR AAA CA 1
ATOM 1475 C C . TYR A 1 198 ? 25.352 -33.595 -3.205 1.000 20.766 438 TYR AAA C 1
ATOM 1476 O O . TYR A 1 198 ? 26.142 -34.556 -3.323 1.000 19.737 438 TYR AAA O 1
ATOM 1485 N N . GLY A 1 199 ? 25.609 -32.368 -3.687 1.000 18.839 439 GLY AAA N 1
ATOM 1486 C CA . GLY A 1 199 ? 26.952 -31.966 -4.139 1.000 18.046 439 GLY AAA CA 1
ATOM 1487 C C . GLY A 1 199 ? 27.060 -31.872 -5.647 1.000 20.319 439 GLY AAA C 1
ATOM 1488 O O . GLY A 1 199 ? 28.217 -31.837 -6.126 1.000 20.585 439 GLY AAA O 1
ATOM 1489 N N . ILE A 1 200 ? 25.935 -31.771 -6.325 1.000 20.211 440 ILE AAA N 1
ATOM 1490 C CA . ILE A 1 200 ? 25.891 -31.484 -7.798 1.000 19.304 440 ILE AAA CA 1
ATOM 1491 C C . ILE A 1 200 ? 25.525 -30.009 -8.011 1.000 22.537 440 ILE AAA C 1
ATOM 1492 O O . ILE A 1 200 ? 24.387 -29.607 -7.655 1.000 22.420 440 ILE AAA O 1
ATOM 1497 N N . TYR A 1 201 ? 26.486 -29.247 -8.538 1.000 21.024 441 TYR AAA N 1
ATOM 1498 C CA . TYR A 1 201 ? 26.364 -27.797 -8.833 1.000 19.170 441 TYR AAA CA 1
ATOM 1499 C C . TYR A 1 201 ? 25.741 -27.615 -10.210 1.000 22.717 441 TYR AAA C 1
ATOM 1500 O O . TYR A 1 201 ? 26.278 -28.152 -11.199 1.000 23.888 441 TYR AAA O 1
ATOM 1509 N N . ARG A 1 202 ? 24.630 -26.878 -10.276 1.000 22.718 442 ARG AAA N 1
ATOM 1510 C CA . ARG A 1 202 ? 23.897 -26.590 -11.532 1.000 25.224 442 ARG AAA CA 1
ATOM 1511 C C . ARG A 1 202 ? 23.640 -25.105 -11.619 1.000 23.522 442 ARG AAA C 1
ATOM 1512 O O . ARG A 1 202 ? 23.500 -24.422 -10.605 1.000 23.320 442 ARG AAA O 1
ATOM 1520 N N . PRO A 1 203 ? 23.601 -24.537 -12.845 1.000 21.421 443 PRO AAA N 1
ATOM 1521 C CA . PRO A 1 203 ? 23.226 -23.137 -12.985 1.000 20.251 443 PRO AAA CA 1
ATOM 1522 C C . PRO A 1 203 ? 21.752 -22.953 -12.637 1.000 19.730 443 PRO AAA C 1
ATOM 1523 O O . PRO A 1 203 ? 20.942 -23.794 -12.882 1.000 21.556 443 PRO AAA O 1
ATOM 1527 N N . LEU A 1 204 ? 21.423 -21.760 -12.135 1.000 20.895 444 LEU AAA N 1
ATOM 1528 C CA . LEU A 1 204 ? 20.011 -21.335 -12.056 1.000 21.123 444 LEU AAA CA 1
ATOM 1529 C C . LEU A 1 204 ? 19.445 -21.130 -13.452 1.000 20.759 444 LEU AAA C 1
ATOM 1530 O O . LEU A 1 204 ? 20.199 -20.607 -14.278 1.000 24.087 444 LEU AAA O 1
ATOM 1535 N N . SER A 1 205 ? 18.171 -21.406 -13.615 1.000 22.153 445 SER AAA N 1
ATOM 1536 C CA . SER A 1 205 ? 17.431 -21.145 -14.867 1.000 24.891 445 SER AAA CA 1
ATOM 1537 C C . SER A 1 205 ? 16.107 -20.481 -14.570 1.000 24.078 445 SER AAA C 1
ATOM 1538 O O . SER A 1 205 ? 15.300 -21.023 -13.778 1.000 22.927 445 SER AAA O 1
ATOM 1541 N N . ILE A 1 206 ? 15.814 -19.423 -15.320 1.000 23.624 446 ILE AAA N 1
ATOM 1542 C CA . ILE A 1 206 ? 14.427 -18.902 -15.333 1.000 25.447 446 ILE AAA CA 1
ATOM 1543 C C . ILE A 1 206 ? 13.699 -19.433 -16.564 1.000 24.325 446 ILE AAA C 1
ATOM 1544 O O . ILE A 1 206 ? 12.536 -19.113 -16.695 1.000 22.782 446 ILE AAA O 1
ATOM 1549 N N . THR A 1 207 ? 14.304 -20.316 -17.369 1.000 24.771 447 THR AAA N 1
ATOM 1550 C CA . THR A 1 207 ? 13.552 -20.986 -18.465 1.000 30.623 447 THR AAA CA 1
ATOM 1551 C C . THR A 1 207 ? 13.456 -22.474 -18.156 1.000 28.643 447 THR AAA C 1
ATOM 1552 O O . THR A 1 207 ? 14.402 -23.007 -17.458 1.000 29.132 447 THR AAA O 1
ATOM 1556 N N . LYS A 1 208 ? 12.367 -23.095 -18.602 1.000 28.634 448 LYS AAA N 1
ATOM 1557 C CA . LYS A 1 208 ? 12.113 -24.549 -18.410 1.000 29.918 448 LYS AAA CA 1
ATOM 1558 C C . LYS A 1 208 ? 13.253 -25.368 -19.013 1.000 30.319 448 LYS AAA C 1
ATOM 1559 O O . LYS A 1 208 ? 13.772 -25.024 -20.107 1.000 29.876 448 LYS AAA O 1
ATOM 1565 N N . VAL A 1 209 ? 13.584 -26.455 -18.322 1.000 29.752 449 VAL AAA N 1
ATOM 1566 C CA . VAL A 1 209 ? 14.484 -27.540 -18.796 1.000 29.993 449 VAL AAA CA 1
ATOM 1567 C C . VAL A 1 209 ? 13.790 -28.887 -18.527 1.000 31.440 449 VAL AAA C 1
ATOM 1568 O O . VAL A 1 209 ? 12.846 -28.947 -17.712 1.000 34.473 449 VAL AAA O 1
ATOM 1572 N N . ASP A 1 210 ? 14.157 -29.922 -19.287 1.000 32.306 450 ASP AAA N 1
ATOM 1573 C CA . ASP A 1 210 ? 13.635 -31.299 -19.098 1.000 31.063 450 ASP AAA CA 1
ATOM 1574 C C . ASP A 1 210 ? 14.672 -32.059 -18.288 1.000 29.337 450 ASP AAA C 1
ATOM 1575 O O . ASP A 1 210 ? 15.851 -32.015 -18.624 1.000 29.764 450 ASP AAA O 1
ATOM 1580 N N . PRO A 1 211 ? 14.256 -32.725 -17.189 1.000 30.284 451 PRO AAA N 1
ATOM 1581 C CA . PRO A 1 211 ? 15.187 -33.459 -16.331 1.000 30.766 451 PRO AAA CA 1
ATOM 1582 C C . PRO A 1 211 ? 15.552 -34.781 -16.998 1.000 27.640 451 PRO AAA C 1
ATOM 1583 O O . PRO A 1 211 ? 14.839 -35.236 -17.886 1.000 30.638 451 PRO AAA O 1
ATOM 1587 N N . PRO A 1 212 ? 16.640 -35.476 -16.622 1.000 26.561 452 PRO AAA N 1
ATOM 1588 C CA . PRO A 1 212 ? 17.670 -34.994 -15.701 1.000 24.033 452 PRO AAA CA 1
ATOM 1589 C C . PRO A 1 212 ? 18.603 -33.951 -16.318 1.000 29.224 452 PRO AAA C 1
ATOM 1590 O O . PRO A 1 212 ? 18.830 -33.987 -17.541 1.000 28.221 452 PRO AAA O 1
ATOM 1594 N N . VAL A 1 213 ? 19.136 -33.064 -15.474 1.000 27.852 453 VAL AAA N 1
ATOM 1595 C CA . VAL A 1 213 ? 20.070 -31.976 -15.856 1.000 25.997 453 VAL AAA CA 1
ATOM 1596 C C . VAL A 1 213 ? 21.435 -32.348 -15.310 1.000 27.549 453 VAL AAA C 1
ATOM 1597 O O . VAL A 1 213 ? 21.633 -32.345 -14.101 1.000 27.227 453 VAL AAA O 1
ATOM 1601 N N . PRO A 1 214 ? 22.379 -32.850 -16.118 1.000 26.632 454 PRO AAA N 1
ATOM 1602 C CA . PRO A 1 214 ? 23.727 -33.099 -15.618 1.000 27.586 454 PRO AAA CA 1
ATOM 1603 C C . PRO A 1 214 ? 24.413 -31.845 -15.070 1.000 29.626 454 PRO AAA C 1
ATOM 1604 O O . PRO A 1 214 ? 24.507 -30.846 -15.745 1.000 29.619 454 PRO AAA O 1
ATOM 1608 N N . GLY A 1 215 ? 24.981 -31.998 -13.880 1.000 28.972 455 GLY AAA N 1
ATOM 1609 C CA . GLY A 1 215 ? 25.644 -30.922 -13.147 1.000 27.205 455 GLY AAA CA 1
ATOM 1610 C C . GLY A 1 215 ? 27.088 -31.239 -12.932 1.000 25.734 455 GLY AAA C 1
ATOM 1611 O O . GLY A 1 215 ? 27.598 -32.224 -13.479 1.000 29.375 455 GLY AAA O 1
ATOM 1612 N N . GLU A 1 216 ? 27.754 -30.381 -12.203 1.000 22.880 456 GLU AAA N 1
ATOM 1613 C CA . GLU A 1 216 ? 29.173 -30.553 -11.893 1.000 24.603 456 GLU AAA CA 1
ATOM 1614 C C . GLU A 1 216 ? 29.223 -31.199 -10.506 1.000 26.549 456 GLU AAA C 1
ATOM 1615 O O . GLU A 1 216 ? 28.581 -30.670 -9.599 1.000 24.896 456 GLU AAA O 1
ATOM 1621 N N . ARG A 1 217 ? 29.920 -32.319 -10.360 1.000 25.256 457 ARG AAA N 1
ATOM 1622 C CA . ARG A 1 217 ? 30.165 -32.927 -9.036 1.000 24.303 457 ARG AAA CA 1
ATOM 1623 C C . ARG A 1 217 ? 31.177 -32.036 -8.342 1.000 23.504 457 ARG AAA C 1
ATOM 1624 O O . ARG A 1 217 ? 32.303 -31.916 -8.836 1.000 25.671 457 ARG AAA O 1
ATOM 1632 N N . VAL A 1 218 ? 30.762 -31.339 -7.292 1.000 21.317 458 VAL AAA N 1
ATOM 1633 C CA . VAL A 1 218 ? 31.647 -30.394 -6.574 1.000 21.386 458 VAL AAA CA 1
ATOM 1634 C C . VAL A 1 218 ? 31.874 -30.876 -5.141 1.000 18.568 458 VAL AAA C 1
ATOM 1635 O O . VAL A 1 218 ? 32.765 -30.357 -4.550 1.000 22.850 458 VAL AAA O 1
ATOM 1639 N N . PHE A 1 219 ? 31.114 -31.876 -4.654 1.000 23.797 459 PHE AAA N 1
ATOM 1640 C CA . PHE A 1 219 ? 31.282 -32.412 -3.284 1.000 21.050 459 PHE AAA CA 1
ATOM 1641 C C . PHE A 1 219 ? 30.704 -33.823 -3.194 1.000 19.766 459 PHE AAA C 1
ATOM 1642 O O . PHE A 1 219 ? 29.692 -34.140 -3.789 1.000 20.425 459 PHE AAA O 1
ATOM 1650 N N . PRO A 1 220 ? 31.369 -34.750 -2.461 1.000 20.937 460 PRO AAA N 1
ATOM 1651 C CA . PRO A 1 220 ? 30.867 -36.112 -2.336 1.000 19.886 460 PRO AAA CA 1
ATOM 1652 C C . PRO A 1 220 ? 29.464 -36.217 -1.725 1.000 17.013 460 PRO AAA C 1
ATOM 1653 O O . PRO A 1 220 ? 29.232 -35.590 -0.657 1.000 17.067 460 PRO AAA O 1
ATOM 1657 N N . GLU A 1 221 ? 28.630 -37.000 -2.375 1.000 16.793 461 GLU AAA N 1
ATOM 1658 C CA . GLU A 1 221 ? 27.226 -37.251 -2.008 1.000 15.947 461 GLU AAA CA 1
ATOM 1659 C C . GLU A 1 221 ? 27.204 -37.662 -0.538 1.000 17.816 461 GLU AAA C 1
ATOM 1660 O O . GLU A 1 221 ? 26.377 -37.123 0.230 1.000 15.473 461 GLU AAA O 1
ATOM 1666 N N . SER A 1 222 ? 28.007 -38.686 -0.132 1.000 17.439 462 SER AAA N 1
ATOM 1667 C CA . SER A 1 222 ? 27.933 -39.186 1.277 1.000 17.424 462 SER AAA CA 1
ATOM 1668 C C . SER A 1 222 ? 28.078 -38.048 2.301 1.000 17.392 462 SER AAA C 1
ATOM 1669 O O . SER A 1 222 ? 27.348 -38.081 3.326 1.000 18.165 462 SER AAA O 1
ATOM 1672 N N . ILE A 1 223 ? 29.045 -37.169 2.136 1.000 16.606 463 ILE AAA N 1
ATOM 1673 C CA . ILE A 1 223 ? 29.332 -36.059 3.084 1.000 16.720 463 ILE AAA CA 1
ATOM 1674 C C . ILE A 1 223 ? 28.168 -35.069 3.049 1.000 16.769 463 ILE AAA C 1
ATOM 1675 O O . ILE A 1 223 ? 27.714 -34.652 4.140 1.000 16.583 463 ILE AAA O 1
ATOM 1680 N N . VAL A 1 224 ? 27.749 -34.636 1.861 1.000 14.282 464 VAL AAA N 1
ATOM 1681 C CA . VAL A 1 224 ? 26.597 -33.679 1.818 1.000 14.792 464 VAL AAA CA 1
ATOM 1682 C C . VAL A 1 224 ? 25.375 -34.291 2.482 1.000 15.128 464 VAL AAA C 1
ATOM 1683 O O . VAL A 1 224 ? 24.754 -33.589 3.348 1.000 14.879 464 VAL AAA O 1
ATOM 1687 N N . ARG A 1 225 ? 25.045 -35.543 2.206 1.000 15.269 465 ARG AAA N 1
ATOM 1688 C CA . ARG A 1 225 ? 23.853 -36.142 2.843 1.000 15.932 465 ARG AAA CA 1
ATOM 1689 C C . ARG A 1 225 ? 24.029 -36.239 4.375 1.000 15.961 465 ARG AAA C 1
ATOM 1690 O O . ARG A 1 225 ? 23.023 -35.979 5.095 1.000 14.883 465 ARG AAA O 1
ATOM 1698 N N . THR A 1 226 ? 25.224 -36.563 4.842 1.000 16.272 466 THR AAA N 1
ATOM 1699 C CA . THR A 1 226 ? 25.536 -36.609 6.303 1.000 15.886 466 THR AAA CA 1
ATOM 1700 C C . THR A 1 226 ? 25.115 -35.276 6.923 1.000 16.550 466 THR AAA C 1
ATOM 1701 O O . THR A 1 226 ? 24.385 -35.227 7.956 1.000 16.132 466 THR AAA O 1
ATOM 1705 N N . VAL A 1 227 ? 25.567 -34.185 6.326 1.000 14.933 467 VAL AAA N 1
ATOM 1706 C CA . VAL A 1 227 ? 25.355 -32.832 6.914 1.000 14.776 467 VAL AAA CA 1
ATOM 1707 C C . VAL A 1 227 ? 23.893 -32.394 6.742 1.000 16.005 467 VAL AAA C 1
ATOM 1708 O O . VAL A 1 227 ? 23.372 -31.761 7.665 1.000 15.806 467 VAL AAA O 1
ATOM 1712 N N . VAL A 1 228 ? 23.211 -32.781 5.673 1.000 15.178 468 VAL AAA N 1
ATOM 1713 C CA . VAL A 1 228 ? 21.756 -32.477 5.531 1.000 15.093 468 VAL AAA CA 1
ATOM 1714 C C . VAL A 1 228 ? 21.021 -33.083 6.723 1.000 15.774 468 VAL AAA C 1
ATOM 1715 O O . VAL A 1 228 ? 20.182 -32.402 7.374 1.000 14.809 468 VAL AAA O 1
ATOM 1719 N N . HIS A 1 229 ? 21.364 -34.320 7.082 1.000 14.695 469 HIS AAA N 1
ATOM 1720 C CA A HIS A 1 229 ? 20.678 -34.964 8.236 0.500 16.104 469 HIS AAA CA 1
ATOM 1721 C CA B HIS A 1 229 ? 20.709 -34.990 8.228 0.500 15.307 469 HIS AAA CA 1
ATOM 1722 C C . HIS A 1 229 ? 21.040 -34.213 9.514 1.000 15.598 469 HIS AAA C 1
ATOM 1723 O O . HIS A 1 229 ? 20.133 -33.943 10.298 1.000 16.076 469 HIS AAA O 1
ATOM 1736 N N . MET A 1 230 ? 22.293 -33.791 9.697 1.000 14.688 470 MET AAA N 1
ATOM 1737 C CA . MET A 1 230 ? 22.670 -33.002 10.895 1.000 14.180 470 MET AAA CA 1
ATOM 1738 C C . MET A 1 230 ? 21.881 -31.681 10.953 1.000 14.311 470 MET AAA C 1
ATOM 1739 O O . MET A 1 230 ? 21.498 -31.231 12.045 1.000 14.599 470 MET AAA O 1
ATOM 1744 N N . MET A 1 231 ? 21.628 -31.068 9.799 1.000 15.546 471 MET AAA N 1
ATOM 1745 C CA . MET A 1 231 ? 20.940 -29.759 9.736 1.000 14.470 471 MET AAA CA 1
ATOM 1746 C C . MET A 1 231 ? 19.489 -29.880 10.220 1.000 13.941 471 MET AAA C 1
ATOM 1747 O O . MET A 1 231 ? 18.869 -28.840 10.502 1.000 14.393 471 MET AAA O 1
ATOM 1752 N N . GLU A 1 232 ? 18.899 -31.064 10.181 1.000 15.299 472 GLU AAA N 1
ATOM 1753 C CA . GLU A 1 232 ? 17.474 -31.235 10.558 1.000 15.126 472 GLU AAA CA 1
ATOM 1754 C C . GLU A 1 232 ? 17.285 -30.730 11.992 1.000 13.871 472 GLU AAA C 1
ATOM 1755 O O . GLU A 1 232 ? 16.162 -30.280 12.301 1.000 14.586 472 GLU AAA O 1
ATOM 1761 N N . SER A 1 233 ? 18.302 -30.814 12.831 1.000 13.785 473 SER AAA N 1
ATOM 1762 C CA . SER A 1 233 ? 18.228 -30.431 14.259 1.000 14.218 473 SER AAA CA 1
ATOM 1763 C C . SER A 1 233 ? 17.884 -28.945 14.375 1.000 15.559 473 SER AAA C 1
ATOM 1764 O O . SER A 1 233 ? 17.416 -28.505 15.438 1.000 16.072 473 SER AAA O 1
ATOM 1767 N N . VAL A 1 234 ? 18.224 -28.128 13.361 1.000 13.410 474 VAL AAA N 1
ATOM 1768 C CA . VAL A 1 234 ? 18.082 -26.659 13.480 1.000 13.385 474 VAL AAA CA 1
ATOM 1769 C C . VAL A 1 234 ? 16.597 -26.298 13.605 1.000 13.672 474 VAL AAA C 1
ATOM 1770 O O . VAL A 1 234 ? 16.325 -25.289 14.239 1.000 14.256 474 VAL AAA O 1
ATOM 1774 N N . ALA A 1 235 ?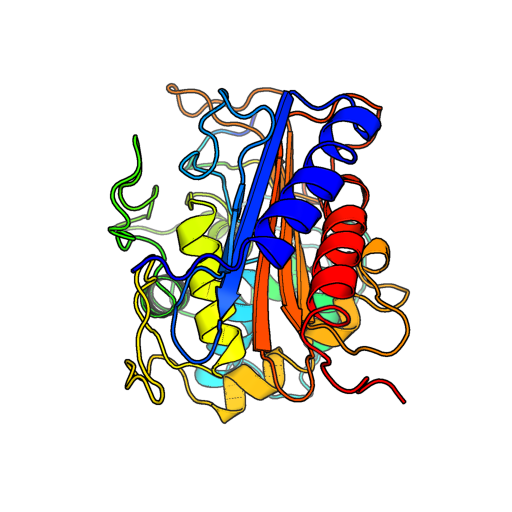 15.706 -27.104 13.032 1.000 14.362 475 ALA AAA N 1
ATOM 1775 C CA . ALA A 1 235 ? 14.247 -26.829 13.002 1.000 15.297 475 ALA AAA CA 1
ATOM 1776 C C . ALA A 1 235 ? 13.502 -27.676 14.026 1.000 17.102 475 ALA AAA C 1
ATOM 1777 O O . ALA A 1 235 ? 12.265 -27.804 13.933 1.000 18.225 475 ALA AAA O 1
ATOM 1779 N N . LEU A 1 236 ? 14.222 -28.201 15.008 1.000 17.716 476 LEU AAA N 1
ATOM 1780 C CA . LEU A 1 236 ? 13.670 -28.974 16.155 1.000 18.758 476 LEU AAA CA 1
ATOM 1781 C C . LEU A 1 236 ? 13.908 -28.172 17.435 1.000 19.191 476 LEU AAA C 1
ATOM 1782 O O . LEU A 1 236 ? 14.718 -27.244 17.518 1.000 18.809 476 LEU AAA O 1
ATOM 1787 N N . PRO A 1 237 ? 13.141 -28.425 18.527 1.000 20.842 477 PRO AAA N 1
ATOM 1788 C CA . PRO A 1 237 ? 13.350 -27.663 19.749 1.000 21.088 477 PRO AAA CA 1
ATOM 1789 C C . PRO A 1 237 ? 14.829 -27.693 20.169 1.000 19.285 477 PRO AAA C 1
ATOM 1790 O O . PRO A 1 237 ? 15.455 -28.770 20.015 1.000 20.250 477 PRO AAA O 1
ATOM 1794 N N . GLY A 1 238 ? 15.317 -26.533 20.556 1.000 19.917 478 GLY AAA N 1
ATOM 1795 C CA . GLY A 1 238 ? 16.712 -26.280 20.969 1.000 20.152 478 GLY AAA CA 1
ATOM 1796 C C . GLY A 1 238 ? 17.567 -25.886 19.772 1.000 18.598 478 GLY AAA C 1
ATOM 1797 O O . GLY A 1 238 ? 18.725 -25.485 19.947 1.000 19.828 478 GLY AAA O 1
ATOM 1798 N N . GLY A 1 239 ? 16.986 -25.939 18.576 1.000 18.455 479 GLY AAA N 1
ATOM 1799 C CA . GLY A 1 239 ? 17.640 -25.405 17.369 1.000 16.847 479 GLY AAA CA 1
ATOM 1800 C C . GLY A 1 239 ? 17.281 -23.954 17.094 1.000 17.007 479 GLY AAA C 1
ATOM 1801 O O . GLY A 1 239 ? 16.141 -23.515 17.432 1.000 19.084 479 GLY AAA O 1
ATOM 1802 N N . GLY A 1 240 ? 18.180 -23.215 16.442 1.000 15.943 480 GLY AAA N 1
ATOM 1803 C CA . GLY A 1 240 ? 17.994 -21.798 16.138 1.000 16.944 480 GLY AAA CA 1
ATOM 1804 C C . GLY A 1 240 ? 16.849 -21.524 15.187 1.000 16.268 480 GLY AAA C 1
ATOM 1805 O O . GLY A 1 240 ? 16.365 -20.372 15.229 1.000 19.237 480 GLY AAA O 1
ATOM 1806 N N . GLY A 1 241 ? 16.363 -22.520 14.443 1.000 14.421 481 GLY AAA N 1
ATOM 1807 C CA . GLY A 1 241 ? 15.326 -22.363 13.411 1.000 13.665 481 GLY AAA CA 1
ATOM 1808 C C . GLY A 1 241 ? 14.040 -23.079 13.718 1.000 13.704 481 GLY AAA C 1
ATOM 1809 O O . GLY A 1 241 ? 13.241 -23.303 12.765 1.000 13.872 481 GLY AAA O 1
ATOM 1810 N N . VAL A 1 242 ? 13.766 -23.345 14.999 1.000 14.098 482 VAL AAA N 1
ATOM 1811 C CA . VAL A 1 242 ? 12.559 -24.101 15.379 1.000 14.747 482 VAL AAA CA 1
ATOM 1812 C C . VAL A 1 242 ? 11.300 -23.402 14.865 1.000 14.736 482 VAL AAA C 1
ATOM 1813 O O . VAL A 1 242 ? 10.309 -24.107 14.615 1.000 15.779 482 VAL AAA O 1
ATOM 1817 N N . LYS A 1 243 ? 11.285 -22.076 14.716 1.000 16.850 483 LYS AAA N 1
ATOM 1818 C CA . LYS A 1 243 ? 10.035 -21.391 14.284 1.000 17.918 483 LYS AAA CA 1
ATOM 1819 C C . LYS A 1 243 ? 9.727 -21.704 12.820 1.000 17.290 483 LYS AAA C 1
ATOM 1820 O O . LYS A 1 243 ? 8.565 -21.384 12.375 1.000 17.603 483 LYS AAA O 1
ATOM 1826 N N . ALA A 1 244 ? 10.660 -22.295 12.082 1.000 16.359 484 ALA AAA N 1
ATOM 1827 C CA . ALA A 1 244 ? 10.430 -22.684 10.667 1.000 15.222 484 ALA AAA CA 1
ATOM 1828 C C . ALA A 1 244 ? 9.789 -24.071 10.524 1.000 14.845 484 ALA AAA C 1
ATOM 1829 O O . ALA A 1 244 ? 9.463 -24.452 9.402 1.000 15.195 484 ALA AAA O 1
ATOM 1831 N N . ALA A 1 245 ? 9.625 -24.831 11.603 1.000 16.067 485 ALA AAA N 1
ATOM 1832 C CA . ALA A 1 245 ? 9.162 -26.234 11.533 1.000 16.702 485 ALA AAA CA 1
ATOM 1833 C C . ALA A 1 245 ? 7.806 -26.298 10.823 1.000 17.375 485 ALA AAA C 1
ATOM 1834 O O . ALA A 1 245 ? 6.970 -25.412 11.081 1.000 18.324 485 ALA AAA O 1
ATOM 1836 N N . ILE A 1 246 ? 7.641 -27.325 10.012 1.000 16.116 486 ILE AAA N 1
ATOM 1837 C CA . ILE A 1 246 ? 6.416 -27.615 9.229 1.000 19.057 486 ILE AAA CA 1
ATOM 1838 C C . ILE A 1 246 ? 5.892 -28.956 9.714 1.000 19.892 486 ILE AAA C 1
ATOM 1839 O O . ILE A 1 246 ? 6.604 -29.969 9.631 1.000 18.684 486 ILE AAA O 1
ATOM 1844 N N . LYS A 1 247 ? 4.656 -28.974 10.196 1.000 24.319 487 LYS AAA N 1
ATOM 1845 C CA . LYS A 1 247 ? 3.969 -30.226 10.597 1.000 28.527 487 LYS AAA CA 1
ATOM 1846 C C . LYS A 1 247 ? 4.005 -31.245 9.448 1.000 25.381 487 LYS AAA C 1
ATOM 1847 O O . LYS A 1 247 ? 3.621 -30.899 8.321 1.000 27.889 487 LYS AAA O 1
ATOM 1853 N N . GLY A 1 248 ? 4.520 -32.441 9.713 1.000 27.825 488 GLY AAA N 1
ATOM 1854 C CA . GLY A 1 248 ? 4.555 -33.568 8.764 1.000 28.575 488 GLY AAA CA 1
ATOM 1855 C C . GLY A 1 248 ? 5.880 -33.710 8.023 1.000 25.285 488 GLY AAA C 1
ATOM 1856 O O . GLY A 1 248 ? 6.062 -34.734 7.346 1.000 27.458 488 GLY AAA O 1
ATOM 1857 N N . TYR A 1 249 ? 6.801 -32.746 8.127 1.000 20.989 489 TYR AAA N 1
ATOM 1858 C CA . TYR A 1 249 ? 7.997 -32.744 7.260 1.000 20.559 489 TYR AAA CA 1
ATOM 1859 C C . TYR A 1 249 ? 9.272 -32.587 8.086 1.000 20.010 489 TYR AAA C 1
ATOM 1860 O O . TYR A 1 249 ? 9.302 -31.870 9.086 1.000 21.242 489 TYR AAA O 1
ATOM 1869 N N . ARG A 1 250 ? 10.305 -33.218 7.584 1.000 18.229 490 ARG AAA N 1
ATOM 1870 C CA . ARG A 1 250 ? 11.704 -32.999 7.994 1.000 18.882 490 ARG AAA CA 1
ATOM 1871 C C . ARG A 1 250 ? 12.249 -31.877 7.106 1.000 17.815 490 ARG AAA C 1
ATOM 1872 O O . ARG A 1 250 ? 12.023 -31.897 5.879 1.000 16.635 490 ARG AAA O 1
ATOM 1880 N N . ILE A 1 251 ? 12.918 -30.908 7.696 1.000 16.701 491 ILE AAA N 1
ATOM 1881 C CA . ILE A 1 251 ? 13.545 -29.818 6.892 1.000 15.569 491 ILE AAA CA 1
ATOM 1882 C C . ILE A 1 251 ? 14.976 -29.629 7.344 1.000 14.855 491 ILE AAA C 1
ATOM 1883 O O . ILE A 1 251 ? 15.288 -29.911 8.490 1.000 15.045 491 ILE AAA O 1
ATOM 1888 N N . ALA A 1 252 ? 15.825 -29.170 6.426 1.000 12.777 492 ALA AAA N 1
ATOM 1889 C CA . ALA A 1 252 ? 17.260 -28.925 6.678 1.000 13.385 492 ALA AAA CA 1
ATOM 1890 C C . ALA A 1 252 ? 17.519 -27.458 6.371 1.000 13.236 492 ALA AAA C 1
ATOM 1891 O O . ALA A 1 252 ? 17.693 -27.095 5.204 1.000 13.131 492 ALA AAA O 1
ATOM 1893 N N . ILE A 1 253 ? 17.695 -26.663 7.419 1.000 13.304 493 ILE AAA N 1
ATOM 1894 C CA . ILE A 1 253 ? 17.794 -25.194 7.288 1.000 13.441 493 ILE AAA CA 1
ATOM 1895 C C . ILE A 1 253 ? 18.926 -24.631 8.134 1.000 13.031 493 ILE AAA C 1
ATOM 1896 O O . ILE A 1 253 ? 19.390 -25.281 9.082 1.000 12.452 493 ILE AAA O 1
ATOM 1901 N N . LYS A 1 254 ? 19.276 -23.388 7.836 1.000 12.876 494 LYS AAA N 1
ATOM 1902 C CA . LYS A 1 254 ? 20.091 -22.533 8.694 1.000 13.215 494 LYS AAA CA 1
ATOM 1903 C C . LYS A 1 254 ? 19.476 -21.134 8.690 1.000 13.533 494 LYS AAA C 1
ATOM 1904 O O . LYS A 1 254 ? 19.027 -20.661 7.613 1.000 14.741 494 LYS AAA O 1
ATOM 1910 N N . THR A 1 255 ? 19.458 -20.487 9.854 1.000 13.774 495 THR AAA N 1
ATOM 1911 C CA . THR A 1 255 ? 18.911 -19.127 10.020 1.000 15.375 495 THR AAA CA 1
ATOM 1912 C C . THR A 1 255 ? 20.041 -18.258 10.558 1.000 17.064 495 THR AAA C 1
ATOM 1913 O O . THR A 1 255 ? 20.789 -18.695 11.446 1.000 19.875 495 THR AAA O 1
ATOM 1917 N N . GLY A 1 256 ? 20.126 -17.035 10.078 1.000 15.693 496 GLY AAA N 1
ATOM 1918 C CA . GLY A 1 256 ? 21.253 -16.159 10.411 1.000 15.978 496 GLY AAA CA 1
ATOM 1919 C C . GLY A 1 256 ? 20.894 -14.700 10.294 1.000 15.342 496 GLY AAA C 1
ATOM 1920 O O . GLY A 1 256 ? 19.714 -14.371 10.035 1.000 15.335 496 GLY AAA O 1
ATOM 1921 N N . THR A 1 257 ? 21.860 -13.858 10.638 1.000 16.353 497 THR AAA N 1
ATOM 1922 C CA . THR A 1 257 ? 21.683 -12.407 10.782 1.000 16.172 497 THR AAA CA 1
ATOM 1923 C C . THR A 1 257 ? 22.960 -11.709 10.345 1.000 17.562 497 THR AAA C 1
ATOM 1924 O O . THR A 1 257 ? 24.076 -12.137 10.763 1.000 17.070 497 THR AAA O 1
ATOM 1928 N N . ALA A 1 258 ? 22.791 -10.617 9.610 1.000 17.398 498 ALA AAA N 1
ATOM 1929 C CA . ALA A 1 258 ? 23.899 -9.701 9.296 1.000 18.748 498 ALA AAA CA 1
ATOM 1930 C C . ALA A 1 258 ? 23.473 -8.282 9.615 1.000 21.239 498 ALA AAA C 1
ATOM 1931 O O . ALA A 1 258 ? 22.288 -8.027 9.775 1.000 18.645 498 ALA AAA O 1
ATOM 1933 N N . LYS A 1 259 ? 24.453 -7.390 9.697 1.000 20.699 499 LYS AAA N 1
ATOM 1934 C CA . LYS A 1 259 ? 24.175 -5.934 9.775 1.000 24.496 499 LYS AAA CA 1
ATOM 1935 C C . LYS A 1 259 ? 24.486 -5.298 8.429 1.000 24.059 499 LYS AAA C 1
ATOM 1936 O O . LYS A 1 259 ? 25.320 -5.818 7.703 1.000 22.825 499 LYS AAA O 1
ATOM 1942 N N . LYS A 1 260 ? 23.734 -4.265 8.041 1.000 25.984 500 LYS AAA N 1
ATOM 1943 C CA . LYS A 1 260 ? 23.860 -3.676 6.684 1.000 26.811 500 LYS AAA CA 1
ATOM 1944 C C . LYS A 1 260 ? 25.178 -2.879 6.583 1.000 25.826 500 LYS AAA C 1
ATOM 1945 O O . LYS A 1 260 ? 25.561 -2.211 7.553 1.000 27.837 500 LYS AAA O 1
ATOM 1951 N N . VAL A 1 261 ? 25.875 -3.034 5.466 1.000 29.656 501 VAL AAA N 1
ATOM 1952 C CA . VAL A 1 261 ? 27.173 -2.350 5.204 1.000 31.607 501 VAL AAA CA 1
ATOM 1953 C C . VAL A 1 261 ? 26.890 -1.188 4.255 1.000 36.373 501 VAL AAA C 1
ATOM 1954 O O . VAL A 1 261 ? 26.297 -1.452 3.180 1.000 33.352 501 VAL AAA O 1
ATOM 1958 N N . GLY A 1 262 ? 27.377 0.004 4.617 1.000 39.854 502 GLY AAA N 1
ATOM 1959 C CA . GLY A 1 262 ? 27.436 1.179 3.723 1.000 41.362 502 GLY AAA CA 1
ATOM 1960 C C . GLY A 1 262 ? 28.546 1.077 2.675 1.000 42.403 502 GLY AAA C 1
ATOM 1961 O O . GLY A 1 262 ? 29.426 0.214 2.735 1.000 38.763 502 GLY AAA O 1
ATOM 1962 N N . PRO A 1 263 ? 28.588 2.017 1.701 1.000 42.706 503 PRO AAA N 1
ATOM 1963 C CA . PRO A 1 263 ? 29.609 1.991 0.655 1.000 42.168 503 PRO AAA CA 1
ATOM 1964 C C . PRO A 1 263 ? 31.000 2.410 1.165 1.000 43.705 503 PRO AAA C 1
ATOM 1965 O O . PRO A 1 263 ? 31.929 2.374 0.373 1.000 47.468 503 PRO AAA O 1
ATOM 1969 N N . ASP A 1 264 ? 31.105 2.805 2.440 1.000 41.132 504 ASP AAA N 1
ATOM 1970 C CA . ASP A 1 264 ? 32.396 3.056 3.139 1.000 48.770 504 ASP AAA CA 1
ATOM 1971 C C . ASP A 1 264 ? 32.877 1.774 3.833 1.000 48.598 504 ASP AAA C 1
ATOM 1972 O O . ASP A 1 264 ? 33.933 1.854 4.485 1.000 43.417 504 ASP AAA O 1
ATOM 1977 N N . GLY A 1 265 ? 32.118 0.667 3.746 1.000 47.427 505 GLY AAA N 1
ATOM 1978 C CA . GLY A 1 265 ? 32.404 -0.567 4.509 1.000 45.740 505 GLY AAA CA 1
ATOM 1979 C C . GLY A 1 265 ? 32.176 -0.398 6.004 1.000 47.981 505 GLY AAA C 1
ATOM 1980 O O . GLY A 1 265 ? 32.662 -1.245 6.774 1.000 53.787 505 GLY AAA O 1
ATOM 1981 N N . ARG A 1 266 ? 31.469 0.652 6.431 1.000 45.853 506 ARG AAA N 1
ATOM 1982 C CA . ARG A 1 266 ? 31.008 0.808 7.833 1.000 43.936 506 ARG AAA CA 1
ATOM 1983 C C . ARG A 1 266 ? 29.587 0.237 7.957 1.000 39.022 506 ARG AAA C 1
ATOM 1984 O O . ARG A 1 266 ? 28.766 0.404 7.021 1.000 37.631 506 ARG AAA O 1
ATOM 1992 N N . TYR A 1 267 ? 29.309 -0.369 9.105 1.000 39.356 507 TYR AAA N 1
ATOM 1993 C CA . TYR A 1 267 ? 27.984 -0.926 9.463 1.000 33.887 507 TYR AAA CA 1
ATOM 1994 C C . TYR A 1 267 ? 27.091 0.176 10.012 1.000 39.981 507 TYR AAA C 1
ATOM 1995 O O . TYR A 1 267 ? 27.544 1.074 10.763 1.000 37.618 507 TYR AAA O 1
ATOM 2004 N N . ILE A 1 268 ? 25.814 0.045 9.693 1.000 38.783 508 ILE AAA N 1
ATOM 2005 C CA . ILE A 1 268 ? 24.741 0.860 10.311 1.000 40.935 508 ILE AAA CA 1
ATOM 2006 C C . ILE A 1 268 ? 23.781 -0.104 10.976 1.000 37.987 508 ILE AAA C 1
ATOM 2007 O O . ILE A 1 268 ? 23.794 -1.333 10.605 1.000 31.907 508 ILE AAA O 1
ATOM 2012 N N . ASN A 1 269 ? 23.006 0.441 11.901 1.000 34.111 509 ASN AAA N 1
ATOM 2013 C CA . ASN A 1 269 ? 22.118 -0.295 12.823 1.000 34.039 509 ASN AAA CA 1
ATOM 2014 C C . ASN A 1 269 ? 20.832 -0.686 12.068 1.000 28.666 509 ASN AAA C 1
ATOM 2015 O O . ASN A 1 269 ? 19.728 -0.390 12.550 1.000 26.188 509 ASN AAA O 1
ATOM 2020 N N . LYS A 1 270 ? 20.995 -1.384 10.942 1.000 25.634 510 LYS AAA N 1
ATOM 2021 C CA . LYS A 1 270 ? 19.889 -2.028 10.193 1.000 22.640 510 LYS AAA CA 1
ATOM 2022 C C . LYS A 1 270 ? 20.287 -3.502 10.069 1.000 22.763 510 LYS AAA C 1
ATOM 2023 O O . LYS A 1 270 ? 21.456 -3.765 9.689 1.000 23.005 510 LYS AAA O 1
ATOM 2029 N N . TYR A 1 271 ? 19.366 -4.401 10.378 1.000 19.063 511 TYR AAA N 1
ATOM 2030 C CA . TYR A 1 271 ? 19.647 -5.853 10.370 1.000 18.682 511 TYR AAA CA 1
ATOM 2031 C C . TYR A 1 271 ? 19.096 -6.453 9.092 1.000 17.980 511 TYR AAA C 1
ATOM 2032 O O . TYR A 1 271 ? 18.144 -5.935 8.457 1.000 17.742 511 TYR AAA O 1
ATOM 2041 N N . ILE A 1 272 ? 19.740 -7.533 8.699 1.000 17.424 512 ILE AAA N 1
ATOM 2042 C CA . ILE A 1 272 ? 19.294 -8.402 7.586 1.000 16.550 512 ILE AAA CA 1
ATOM 2043 C C . ILE A 1 272 ? 19.119 -9.811 8.164 1.000 16.090 512 ILE AAA C 1
ATOM 2044 O O . ILE A 1 272 ? 20.098 -10.387 8.688 1.000 18.167 512 ILE AAA O 1
ATOM 2049 N N . ALA A 1 273 ? 17.869 -10.296 8.196 1.000 13.931 513 ALA AAA N 1
ATOM 2050 C CA . ALA A 1 273 ? 17.485 -11.567 8.824 1.000 14.078 513 ALA AAA CA 1
ATOM 2051 C C . ALA A 1 273 ? 17.220 -12.583 7.725 1.000 13.723 513 ALA AAA C 1
ATOM 2052 O O . ALA A 1 273 ? 16.466 -12.225 6.788 1.000 16.190 513 ALA AAA O 1
ATOM 2054 N N . TYR A 1 274 ? 17.766 -13.794 7.789 1.000 13.067 514 TYR AAA N 1
ATOM 2055 C CA . TYR A 1 274 ? 17.569 -14.721 6.668 1.000 13.170 514 TYR AAA CA 1
ATOM 2056 C C . TYR A 1 274 ? 17.470 -16.153 7.163 1.000 13.410 514 TYR AAA C 1
ATOM 2057 O O . TYR A 1 274 ? 18.044 -16.548 8.190 1.000 14.538 514 TYR AAA O 1
ATOM 2066 N N . THR A 1 275 ? 16.861 -16.964 6.333 1.000 12.789 515 THR AAA N 1
ATOM 2067 C CA . THR A 1 275 ? 16.807 -18.426 6.497 1.000 12.542 515 THR AAA CA 1
ATOM 2068 C C . THR A 1 275 ? 17.022 -19.063 5.133 1.000 14.082 515 THR AAA C 1
ATOM 2069 O O . THR A 1 275 ? 16.372 -18.630 4.154 1.000 13.697 515 THR AAA O 1
ATOM 2073 N N . ALA A 1 276 ? 17.900 -20.052 5.061 1.000 13.922 516 ALA AAA N 1
ATOM 2074 C CA . ALA A 1 276 ? 18.112 -20.843 3.836 1.000 12.650 516 ALA AAA CA 1
ATOM 2075 C C . ALA A 1 276 ? 17.889 -22.315 4.144 1.000 12.789 516 ALA AAA C 1
ATOM 2076 O O . ALA A 1 276 ? 18.198 -22.756 5.277 1.000 13.414 516 ALA AAA O 1
ATOM 2078 N N . GLY A 1 277 ? 17.368 -23.077 3.219 1.000 13.428 517 GLY AAA N 1
ATOM 2079 C CA . GLY A 1 277 ? 16.995 -24.456 3.568 1.000 12.979 517 GLY AAA CA 1
ATOM 2080 C C . GLY A 1 277 ? 16.607 -25.281 2.397 1.000 13.612 517 GLY AAA C 1
ATOM 2081 O O . GLY A 1 277 ? 16.258 -24.721 1.352 1.000 14.345 517 GLY AAA O 1
ATOM 2082 N N . VAL A 1 278 ? 16.545 -26.589 2.630 1.000 13.255 518 VAL AAA N 1
ATOM 2083 C CA . VAL A 1 278 ? 15.963 -27.533 1.664 1.000 14.349 518 VAL AAA CA 1
ATOM 2084 C C . VAL A 1 278 ? 14.894 -28.371 2.347 1.000 13.977 518 VAL AAA C 1
ATOM 2085 O O . VAL A 1 278 ? 14.928 -28.628 3.575 1.000 13.272 518 VAL AAA O 1
ATOM 2089 N N . ALA A 1 279 ? 13.960 -28.860 1.553 1.000 15.045 519 ALA AAA N 1
ATOM 2090 C CA . ALA A 1 279 ? 12.898 -29.720 2.056 1.000 14.354 519 ALA AAA CA 1
ATOM 2091 C C . ALA A 1 279 ? 12.339 -30.567 0.924 1.000 14.738 519 ALA AAA C 1
ATOM 2092 O O . ALA A 1 279 ? 12.408 -30.179 -0.252 1.000 15.852 519 ALA AAA O 1
ATOM 2094 N N . PRO A 1 280 ? 11.765 -31.743 1.232 1.000 16.267 520 PRO AAA N 1
ATOM 2095 C CA . PRO A 1 280 ? 11.855 -32.399 2.531 1.000 17.282 520 PRO AAA CA 1
ATOM 2096 C C . PRO A 1 280 ? 13.258 -32.979 2.723 1.000 17.182 520 PRO AAA C 1
ATOM 2097 O O . PRO A 1 280 ? 13.910 -33.323 1.725 1.000 18.753 520 PRO AAA O 1
ATOM 2101 N N . ALA A 1 281 ? 13.753 -33.027 3.960 1.000 17.340 521 ALA AAA N 1
ATOM 2102 C CA . ALA A 1 281 ? 15.149 -33.422 4.219 1.000 18.083 521 ALA AAA CA 1
ATOM 2103 C C . ALA A 1 281 ? 15.450 -34.880 3.792 1.000 18.848 521 ALA AAA C 1
ATOM 2104 O O . ALA A 1 281 ? 16.614 -35.140 3.420 1.000 22.327 521 ALA AAA O 1
ATOM 2106 N N . SER A 1 282 ? 14.474 -35.776 3.813 1.000 18.757 522 SER AAA N 1
ATOM 2107 C CA . SER A 1 282 ? 14.606 -37.210 3.399 1.000 22.429 522 SER AAA CA 1
ATOM 2108 C C . SER A 1 282 ? 14.982 -37.329 1.913 1.000 25.248 522 SER AAA C 1
ATOM 2109 O O . SER A 1 282 ? 15.862 -38.190 1.552 1.000 21.950 522 SER AAA O 1
ATOM 2112 N N . GLN A 1 283 ? 14.319 -36.557 1.041 1.000 25.712 523 GLN AAA N 1
ATOM 2113 C CA . GLN A 1 283 ? 14.715 -36.492 -0.396 1.000 24.983 523 GLN AAA CA 1
ATOM 2114 C C . GLN A 1 283 ? 14.347 -35.114 -0.910 1.000 19.943 523 GLN AAA C 1
ATOM 2115 O O . GLN A 1 283 ? 13.172 -34.834 -1.214 1.000 20.756 523 GLN AAA O 1
ATOM 2121 N N . PRO A 1 284 ? 15.315 -34.194 -0.844 1.000 17.566 524 PRO AAA N 1
ATOM 2122 C CA . PRO A 1 284 ? 15.000 -32.795 -1.081 1.000 16.225 524 PRO AAA CA 1
ATOM 2123 C C . PRO A 1 284 ? 14.383 -32.563 -2.469 1.000 16.669 524 PRO AAA C 1
ATOM 2124 O O . PRO A 1 284 ? 14.827 -33.167 -3.451 1.000 17.675 524 PRO AAA O 1
ATOM 2128 N N . ARG A 1 285 ? 13.446 -31.629 -2.534 1.000 15.859 525 ARG AAA N 1
ATOM 2129 C CA . ARG A 1 285 ? 12.791 -31.176 -3.797 1.000 16.790 525 ARG AAA CA 1
ATOM 2130 C C . ARG A 1 285 ? 13.126 -29.704 -4.042 1.000 16.654 525 ARG AAA C 1
ATOM 2131 O O . ARG A 1 285 ? 13.378 -29.333 -5.191 1.000 16.810 525 ARG AAA O 1
ATOM 2139 N N . PHE A 1 286 ? 13.179 -28.902 -2.981 1.000 17.234 526 PHE AAA N 1
ATOM 2140 C CA . PHE A 1 286 ? 13.243 -27.419 -3.117 1.000 16.666 526 PHE AAA CA 1
ATOM 2141 C C . PHE A 1 286 ? 14.325 -26.853 -2.208 1.000 16.711 526 PHE AAA C 1
ATOM 2142 O O . PHE A 1 286 ? 14.405 -27.272 -1.029 1.000 17.481 526 PHE AAA O 1
ATOM 2150 N N . ALA A 1 287 ? 14.994 -25.830 -2.702 1.000 16.386 527 ALA AAA N 1
ATOM 2151 C CA . ALA A 1 287 ? 15.843 -24.921 -1.943 1.000 15.327 527 ALA AAA CA 1
ATOM 2152 C C . ALA A 1 287 ? 15.105 -23.588 -1.825 1.000 16.055 527 ALA AAA C 1
ATOM 2153 O O . ALA A 1 287 ? 14.579 -23.123 -2.828 1.000 16.310 527 ALA AAA O 1
ATOM 2155 N N . LEU A 1 288 ? 15.084 -23.023 -0.619 1.000 14.060 528 LEU AAA N 1
ATOM 2156 C CA . LEU A 1 288 ? 14.402 -21.733 -0.366 1.000 14.342 528 LEU AAA CA 1
ATOM 2157 C C . LEU A 1 288 ? 15.332 -20.807 0.411 1.000 14.422 528 LEU AAA C 1
ATOM 2158 O O . LEU A 1 288 ? 16.028 -21.262 1.369 1.000 14.461 528 LEU AAA O 1
ATOM 2163 N N . VAL A 1 289 ? 15.365 -19.546 0.005 1.000 14.070 529 VAL AAA N 1
ATOM 2164 C CA . VAL A 1 289 ? 16.040 -18.474 0.762 1.000 14.206 529 VAL AAA CA 1
ATOM 2165 C C . VAL A 1 289 ? 15.005 -17.378 0.986 1.000 14.263 529 VAL AAA C 1
ATOM 2166 O O . VAL A 1 289 ? 14.346 -16.941 0.016 1.000 14.129 529 VAL AAA O 1
ATOM 2170 N N . VAL A 1 290 ? 14.864 -16.951 2.229 1.000 12.817 530 VAL AAA N 1
ATOM 2171 C CA . VAL A 1 290 ? 14.002 -15.816 2.612 1.000 13.379 530 VAL AAA CA 1
ATOM 2172 C C . VAL A 1 290 ? 14.874 -14.786 3.309 1.000 14.534 530 VAL AAA C 1
ATOM 2173 O O . VAL A 1 290 ? 15.649 -15.160 4.195 1.000 13.748 530 VAL AAA O 1
ATOM 2177 N N . VAL A 1 291 ? 14.771 -13.535 2.889 1.000 14.238 531 VAL AAA N 1
ATOM 2178 C CA . VAL A 1 291 ? 15.566 -12.433 3.484 1.000 14.503 531 VAL AAA CA 1
ATOM 2179 C C . VAL A 1 291 ? 14.582 -11.344 3.896 1.000 15.948 531 VAL AAA C 1
ATOM 2180 O O . VAL A 1 291 ? 13.746 -10.966 3.055 1.000 16.332 531 VAL AAA O 1
ATOM 2184 N N . ILE A 1 292 ? 14.691 -10.875 5.133 1.000 14.031 532 ILE AAA N 1
ATOM 2185 C CA . ILE A 1 292 ? 13.883 -9.726 5.637 1.000 15.128 532 ILE AAA CA 1
ATOM 2186 C C . ILE A 1 292 ? 14.849 -8.587 5.965 1.000 13.945 532 ILE AAA C 1
ATOM 2187 O O . ILE A 1 292 ? 15.757 -8.748 6.818 1.000 14.760 532 ILE AAA O 1
ATOM 2192 N N . ASN A 1 293 ? 14.701 -7.462 5.312 1.000 14.223 533 ASN AAA N 1
ATOM 2193 C CA . ASN A 1 293 ? 15.630 -6.318 5.425 1.000 14.104 533 ASN AAA CA 1
ATOM 2194 C C . ASN A 1 293 ? 15.066 -5.253 6.386 1.000 16.370 533 ASN AAA C 1
ATOM 2195 O O . ASN A 1 293 ? 13.952 -4.782 6.179 1.000 16.488 533 ASN AAA O 1
ATOM 2200 N N . ASP A 1 294 ? 15.869 -4.866 7.368 1.000 15.758 534 ASP AAA N 1
ATOM 2201 C CA . ASP A 1 294 ? 15.575 -3.748 8.297 1.000 16.430 534 ASP AAA CA 1
ATOM 2202 C C . ASP A 1 294 ? 14.235 -3.993 8.975 1.000 17.004 534 ASP AAA C 1
ATOM 2203 O O . ASP A 1 294 ? 13.341 -3.154 8.896 1.000 16.547 534 ASP AAA O 1
ATOM 2208 N N . PRO A 1 295 ? 14.074 -5.111 9.710 1.000 15.392 535 PRO AAA N 1
ATOM 2209 C CA . PRO A 1 295 ? 12.910 -5.279 10.578 1.000 16.268 535 PRO AAA CA 1
ATOM 2210 C C . PRO A 1 295 ? 12.953 -4.232 11.702 1.000 17.213 535 PRO AAA C 1
ATOM 2211 O O . PRO A 1 295 ? 14.011 -3.927 12.214 1.000 17.157 535 PRO AAA O 1
ATOM 2215 N N . GLN A 1 296 ? 11.782 -3.741 12.059 1.000 18.248 536 GLN AAA N 1
ATOM 2216 C CA . GLN A 1 296 ? 11.639 -2.595 12.996 1.000 19.804 536 GLN AAA CA 1
ATOM 2217 C C . GLN A 1 296 ? 10.563 -2.855 14.049 1.000 22.738 536 GLN AAA C 1
ATOM 2218 O O . GLN A 1 296 ? 10.211 -1.859 14.714 1.000 25.390 536 GLN AAA O 1
ATOM 2224 N N . ALA A 1 297 ? 10.125 -4.096 14.265 1.000 23.121 537 ALA AAA N 1
ATOM 2225 C CA . ALA A 1 297 ? 9.080 -4.453 15.263 1.000 25.424 537 ALA AAA CA 1
ATOM 2226 C C . ALA A 1 297 ? 9.706 -5.194 16.447 1.000 30.092 537 ALA AAA C 1
ATOM 2227 O O . ALA A 1 297 ? 9.034 -6.082 17.031 1.000 36.850 537 ALA AAA O 1
ATOM 2229 N N . GLY A 1 298 ? 10.943 -4.851 16.798 1.000 27.599 538 GLY AAA N 1
ATOM 2230 C CA . GLY A 1 298 ? 11.566 -5.210 18.085 1.000 31.080 538 GLY AAA CA 1
ATOM 2231 C C . GLY A 1 298 ? 12.245 -6.576 18.032 1.000 36.507 538 GLY AAA C 1
ATOM 2232 O O . GLY A 1 298 ? 12.820 -6.986 19.051 1.000 40.280 538 GLY AAA O 1
ATOM 2233 N N . LYS A 1 299 ? 12.167 -7.277 16.894 1.000 31.398 539 LYS AAA N 1
ATOM 2234 C CA . LYS A 1 299 ? 12.919 -8.542 16.652 1.000 30.530 539 LYS AAA CA 1
ATOM 2235 C C . LYS A 1 299 ? 13.809 -8.319 15.431 1.000 30.557 539 LYS AAA C 1
ATOM 2236 O O . LYS A 1 299 ? 13.336 -7.626 14.509 1.000 29.049 539 LYS AAA O 1
ATOM 2242 N N . TYR A 1 300 ? 15.056 -8.803 15.482 1.000 27.535 540 TYR AAA N 1
ATOM 2243 C CA . TYR A 1 300 ? 16.094 -8.466 14.473 1.000 31.492 540 TYR AAA CA 1
ATOM 2244 C C . TYR A 1 300 ? 16.724 -9.737 13.868 1.000 28.346 540 TYR AAA C 1
ATOM 2245 O O . TYR A 1 300 ? 17.207 -9.684 12.731 1.000 29.647 540 TYR AAA O 1
ATOM 2254 N N . TYR A 1 301 ? 16.747 -10.862 14.575 1.000 24.208 541 TYR AAA N 1
ATOM 2255 C CA . TYR A 1 301 ? 17.596 -12.019 14.179 1.000 24.655 541 TYR AAA CA 1
ATOM 2256 C C . TYR A 1 301 ? 16.815 -12.929 13.218 1.000 21.108 541 TYR AAA C 1
ATOM 2257 O O . TYR A 1 301 ? 15.568 -13.028 13.330 1.000 20.953 541 TYR AAA O 1
ATOM 2266 N N . GLY A 1 302 ? 17.559 -13.646 12.370 1.000 20.276 542 GLY AAA N 1
ATOM 2267 C CA . GLY A 1 302 ? 17.011 -14.619 11.416 1.000 20.101 542 GLY AAA CA 1
ATOM 2268 C C . GLY A 1 302 ? 15.979 -15.510 12.056 1.000 19.282 542 GLY AAA C 1
ATOM 2269 O O . GLY A 1 302 ? 14.919 -15.710 11.431 1.000 19.993 542 GLY AAA O 1
ATOM 2270 N N . GLY A 1 303 ? 16.292 -16.087 13.233 1.000 17.853 543 GLY AAA N 1
ATOM 2271 C CA . GLY A 1 303 ? 15.461 -17.158 13.816 1.000 19.635 543 GLY AAA CA 1
ATOM 2272 C C . GLY A 1 303 ? 14.115 -16.639 14.252 1.000 21.643 543 GLY AAA C 1
ATOM 2273 O O . GLY A 1 303 ? 13.120 -17.417 14.289 1.000 20.158 543 GLY AAA O 1
ATOM 2274 N N . ALA A 1 304 ? 14.078 -15.372 14.643 1.000 21.588 544 ALA AAA N 1
ATOM 2275 C CA . ALA A 1 304 ? 12.839 -14.721 15.107 1.000 20.755 544 ALA AAA CA 1
ATOM 2276 C C . ALA A 1 304 ? 12.090 -14.092 13.932 1.000 21.859 544 ALA AAA C 1
ATOM 2277 O O . ALA A 1 304 ? 10.839 -14.134 13.932 1.000 23.910 544 ALA AAA O 1
ATOM 2279 N N . VAL A 1 305 ? 12.820 -13.495 12.980 1.000 18.492 545 VAL AAA N 1
ATOM 2280 C CA . VAL A 1 305 ? 12.201 -12.630 11.955 1.000 20.672 545 VAL AAA CA 1
ATOM 2281 C C . VAL A 1 305 ? 11.919 -13.463 10.700 1.000 19.571 545 VAL AAA C 1
ATOM 2282 O O . VAL A 1 305 ? 10.830 -13.279 10.064 1.000 23.901 545 VAL AAA O 1
ATOM 2286 N N . SER A 1 306 ? 12.890 -14.269 10.238 1.000 15.612 546 SER AAA N 1
ATOM 2287 C CA . SER A 1 306 ? 12.749 -14.880 8.887 1.000 14.750 546 SER AAA CA 1
ATOM 2288 C C . SER A 1 306 ? 12.355 -16.370 8.948 1.000 14.040 546 SER AAA C 1
ATOM 2289 O O . SER A 1 306 ? 11.724 -16.885 8.007 1.000 15.498 546 SER AAA O 1
ATOM 2292 N N . ALA A 1 307 ? 12.588 -17.065 10.059 1.000 14.265 547 ALA AAA N 1
ATOM 2293 C CA . ALA A 1 307 ? 12.276 -18.504 10.152 1.000 13.865 547 ALA AAA CA 1
ATOM 2294 C C . ALA A 1 307 ? 10.774 -18.756 10.020 1.000 14.785 547 ALA AAA C 1
ATOM 2295 O O . ALA A 1 307 ? 10.381 -19.695 9.356 1.000 14.553 547 ALA AAA O 1
ATOM 2297 N N . PRO A 1 308 ? 9.885 -17.982 10.679 1.000 15.305 548 PRO AAA N 1
ATOM 2298 C CA . PRO A 1 308 ? 8.457 -18.267 10.541 1.000 15.674 548 PRO AAA CA 1
ATOM 2299 C C . PRO A 1 308 ? 8.028 -18.198 9.068 1.000 14.789 548 PRO AAA C 1
ATOM 2300 O O . PRO A 1 308 ? 7.218 -19.024 8.615 1.000 15.296 548 PRO AAA O 1
ATOM 2304 N N . VAL A 1 309 ? 8.477 -17.197 8.328 1.000 17.655 549 VAL AAA N 1
ATOM 2305 C CA . VAL A 1 309 ? 7.960 -17.086 6.929 1.000 17.834 549 VAL AAA CA 1
ATOM 2306 C C . VAL A 1 309 ? 8.590 -18.191 6.079 1.000 17.357 549 VAL AAA C 1
ATOM 2307 O O . VAL A 1 309 ? 7.948 -18.635 5.143 1.000 16.797 549 VAL AAA O 1
ATOM 2311 N N . PHE A 1 310 ? 9.809 -18.650 6.383 1.000 14.751 550 PHE AAA N 1
ATOM 2312 C CA . PHE A 1 310 ? 10.401 -19.809 5.682 1.000 15.452 550 PHE AAA CA 1
ATOM 2313 C C . PHE A 1 310 ? 9.460 -21.002 5.812 1.000 14.158 550 PHE AAA C 1
ATOM 2314 O O . PHE A 1 310 ? 9.146 -21.667 4.854 1.000 16.619 550 PHE AAA O 1
ATOM 2322 N N . GLY A 1 311 ? 9.022 -21.281 7.041 1.000 15.433 551 GLY AAA N 1
ATOM 2323 C CA . GLY A 1 311 ? 8.096 -22.377 7.311 1.000 15.772 551 GLY AAA CA 1
ATOM 2324 C C . GLY A 1 311 ? 6.751 -22.166 6.610 1.000 15.305 551 GLY AAA C 1
ATOM 2325 O O . GLY A 1 311 ? 6.224 -23.135 6.032 1.000 16.666 551 GLY AAA O 1
ATOM 2326 N N . ALA A 1 312 ? 6.222 -20.955 6.615 1.000 16.438 552 ALA AAA N 1
ATOM 2327 C CA . ALA A 1 312 ? 4.904 -20.712 5.981 1.000 17.098 552 ALA AAA CA 1
ATOM 2328 C C . ALA A 1 312 ? 5.043 -20.947 4.480 1.000 16.589 552 ALA AAA C 1
ATOM 2329 O O . ALA A 1 312 ? 4.208 -21.608 3.896 1.000 18.617 552 ALA AAA O 1
ATOM 2331 N N . ILE A 1 313 ? 6.114 -20.464 3.871 1.000 15.451 553 ILE AAA N 1
ATOM 2332 C CA . ILE A 1 313 ? 6.283 -20.589 2.396 1.000 16.142 553 ILE AAA CA 1
ATOM 2333 C C . ILE A 1 313 ? 6.577 -22.039 2.061 1.000 15.373 553 ILE AAA C 1
ATOM 2334 O O . ILE A 1 313 ? 5.898 -22.614 1.225 1.000 16.501 553 ILE AAA O 1
ATOM 2339 N N . MET A 1 314 ? 7.565 -22.640 2.705 1.000 16.144 554 MET AAA N 1
ATOM 2340 C CA . MET A 1 314 ? 7.962 -24.010 2.327 1.000 16.965 554 MET AAA CA 1
ATOM 2341 C C . MET A 1 314 ? 6.770 -24.948 2.575 1.000 17.151 554 MET AAA C 1
ATOM 2342 O O . MET A 1 314 ? 6.566 -25.892 1.781 1.000 17.527 554 MET AAA O 1
ATOM 2347 N N . GLY A 1 315 ? 6.011 -24.775 3.648 1.000 18.767 555 GLY AAA N 1
ATOM 2348 C CA . GLY A 1 315 ? 4.864 -25.662 3.912 1.000 19.946 555 GLY AAA CA 1
ATOM 2349 C C . GLY A 1 315 ? 3.842 -25.516 2.795 1.000 20.393 555 GLY AAA C 1
ATOM 2350 O O . GLY A 1 315 ? 3.315 -26.531 2.300 1.000 20.173 555 GLY AAA O 1
ATOM 2351 N N . GLY A 1 316 ? 3.559 -24.273 2.413 1.000 19.654 556 GLY AAA N 1
ATOM 2352 C CA . GLY A 1 316 ? 2.652 -23.999 1.283 1.000 20.715 556 GLY AAA CA 1
ATOM 2353 C C . GLY A 1 316 ? 3.131 -24.638 -0.013 1.000 20.528 556 GLY AAA C 1
ATOM 2354 O O . GLY A 1 316 ? 2.310 -25.251 -0.741 1.000 21.016 556 GLY AAA O 1
ATOM 2355 N N . VAL A 1 317 ? 4.427 -24.556 -0.310 1.000 18.503 557 VAL AAA N 1
ATOM 2356 C CA . VAL A 1 317 ? 5.027 -25.217 -1.524 1.000 19.051 557 VAL AAA CA 1
ATOM 2357 C C . VAL A 1 317 ? 4.823 -26.732 -1.444 1.000 18.655 557 VAL AAA C 1
ATOM 2358 O O . VAL A 1 317 ? 4.463 -27.354 -2.465 1.000 20.596 557 VAL AAA O 1
ATOM 2362 N N . LEU A 1 318 ? 5.152 -27.349 -0.309 1.000 17.834 558 LEU AAA N 1
ATOM 2363 C CA . LEU A 1 318 ? 5.116 -28.819 -0.180 1.000 19.052 558 LEU AAA CA 1
ATOM 2364 C C . LEU A 1 318 ? 3.675 -29.312 -0.413 1.000 21.902 558 LEU AAA C 1
ATOM 2365 O O . LEU A 1 318 ? 3.511 -30.322 -1.124 1.000 21.759 558 LEU AAA O 1
ATOM 2370 N N . ARG A 1 319 ? 2.697 -28.618 0.138 1.000 21.778 559 ARG AAA N 1
ATOM 2371 C CA A ARG A 1 319 ? 1.257 -28.980 -0.038 0.500 24.699 559 ARG AAA CA 1
ATOM 2372 C CA B ARG A 1 319 ? 1.265 -28.978 -0.041 0.500 24.966 559 ARG AAA CA 1
ATOM 2373 C C . ARG A 1 319 ? 0.889 -28.804 -1.514 1.000 24.461 559 ARG AAA C 1
ATOM 2374 O O . ARG A 1 319 ? 0.340 -29.735 -2.092 1.000 27.277 559 ARG AAA O 1
ATOM 2389 N N . THR A 1 320 ? 1.141 -27.632 -2.074 1.000 24.038 560 THR AAA N 1
ATOM 2390 C CA . THR A 1 320 ? 0.777 -27.307 -3.482 1.000 24.760 560 THR AAA CA 1
ATOM 2391 C C . THR A 1 320 ? 1.337 -28.368 -4.433 1.000 26.134 560 THR AAA C 1
ATOM 2392 O O . THR A 1 320 ? 0.641 -28.743 -5.420 1.000 26.550 560 THR AAA O 1
ATOM 2396 N N . MET A 1 321 ? 2.554 -28.830 -4.171 1.000 24.818 561 MET AAA N 1
ATOM 2397 C CA . MET A 1 321 ? 3.272 -29.728 -5.097 1.000 23.956 561 MET AAA CA 1
ATOM 2398 C C . MET A 1 321 ? 2.993 -31.199 -4.720 1.000 21.722 561 MET AAA C 1
ATOM 2399 O O . MET A 1 321 ? 3.609 -32.076 -5.362 1.000 24.239 561 MET AAA O 1
ATOM 2404 N N . ASN A 1 322 ? 2.092 -31.445 -3.763 1.000 22.291 562 ASN AAA N 1
ATOM 2405 C CA . ASN A 1 322 ? 1.685 -32.802 -3.308 1.000 26.763 562 ASN AAA CA 1
ATOM 2406 C C . ASN A 1 322 ? 2.910 -33.631 -2.958 1.000 27.748 562 ASN AAA C 1
ATOM 2407 O O . ASN A 1 322 ? 3.028 -34.785 -3.405 1.000 28.003 562 ASN AAA O 1
ATOM 2412 N N . ILE A 1 323 ? 3.819 -33.065 -2.175 1.000 26.085 563 ILE AAA N 1
ATOM 2413 C CA . ILE A 1 323 ? 4.958 -33.838 -1.641 1.000 27.028 563 ILE AAA CA 1
ATOM 2414 C C . ILE A 1 323 ? 4.465 -34.655 -0.438 1.000 26.989 563 ILE AAA C 1
ATOM 2415 O O . ILE A 1 323 ? 3.860 -34.084 0.456 1.000 26.830 563 ILE AAA O 1
ATOM 2420 N N . GLU A 1 324 ? 4.784 -35.954 -0.400 1.000 32.119 564 GLU AAA N 1
ATOM 2421 C CA . GLU A 1 324 ? 4.395 -36.853 0.716 1.000 36.985 564 GLU AAA CA 1
ATOM 2422 C C . GLU A 1 324 ? 5.085 -36.377 1.985 1.000 30.824 564 GLU AAA C 1
ATOM 2423 O O . GLU A 1 324 ? 6.284 -36.145 1.961 1.000 30.874 564 GLU AAA O 1
ATOM 2429 N N . PRO A 1 325 ? 4.361 -36.204 3.101 1.000 29.166 565 PRO AAA N 1
ATOM 2430 C CA . PRO A 1 325 ? 4.993 -35.966 4.397 1.000 27.131 565 PRO AAA CA 1
ATOM 2431 C C . PRO A 1 325 ? 6.046 -37.021 4.746 1.000 29.628 565 PRO AAA C 1
ATOM 2432 O O . PRO A 1 325 ? 5.776 -38.203 4.589 1.000 29.011 565 PRO AAA O 1
ATOM 2436 N N . ASP A 1 326 ? 7.198 -36.596 5.272 1.000 26.612 566 ASP AAA N 1
ATOM 2437 C CA . ASP A 1 326 ? 8.293 -37.545 5.575 1.000 22.859 566 ASP AAA CA 1
ATOM 2438 C C . ASP A 1 326 ? 8.646 -37.557 7.066 1.000 24.717 566 ASP AAA C 1
ATOM 2439 O O . ASP A 1 326 ? 9.620 -38.218 7.389 1.000 26.185 566 ASP AAA O 1
ATOM 2444 N N . ALA A 1 327 ? 7.873 -36.930 7.952 1.000 27.227 567 ALA AAA N 1
ATOM 2445 C CA . ALA A 1 327 ? 8.167 -36.917 9.407 1.000 36.609 567 ALA AAA CA 1
ATOM 2446 C C . ALA A 1 327 ? 7.646 -38.210 10.049 1.000 46.968 567 ALA AAA C 1
ATOM 2447 O O . ALA A 1 327 ? 6.636 -38.723 9.557 1.000 51.510 567 ALA AAA O 1
ATOM 2449 N N . LEU A 1 328 ? 8.319 -38.691 11.106 1.000 59.851 568 LEU AAA N 1
ATOM 2450 C CA . LEU A 1 328 ? 7.901 -39.850 11.956 1.000 67.024 568 LEU AAA CA 1
ATOM 2451 C C . LEU A 1 328 ? 7.858 -41.112 11.086 1.000 71.131 568 LEU AAA C 1
ATOM 2452 O O . LEU A 1 328 ? 7.548 -42.212 11.535 1.000 78.411 568 LEU AAA O 1
ATOM 2457 N N . ALA B 2 1 ? 34.937 -0.081 16.617 1.000 60.541 1 ALA A N 1
ATOM 2458 C CA . ALA B 2 1 ? 33.677 -0.695 16.138 1.000 54.974 1 ALA A CA 1
ATOM 2459 C C . ALA B 2 1 ? 33.994 -1.672 14.999 1.000 51.048 1 ALA A C 1
ATOM 2460 O O . ALA B 2 1 ? 35.180 -1.782 14.593 1.000 49.291 1 ALA A O 1
ATOM 2462 N N . CYS B 2 2 ? 32.966 -2.339 14.479 1.000 42.222 2 CYS A N 1
ATOM 2463 C CA . CYS B 2 2 ? 33.086 -3.320 13.375 1.000 37.086 2 CYS A CA 1
ATOM 2464 C C . CYS B 2 2 ? 33.220 -2.604 12.035 1.000 32.882 2 CYS A C 1
ATOM 2465 O O . CYS B 2 2 ? 32.761 -1.456 11.896 1.000 35.665 2 CYS A O 1
ATOM 2468 N N . SER B 2 3 ? 33.829 -3.254 11.065 1.000 30.328 3 SER A N 1
ATOM 2469 C CA . SER B 2 3 ? 33.868 -2.750 9.679 1.000 30.813 3 SER A CA 1
ATOM 2470 C C . SER B 2 3 ? 34.009 -3.917 8.724 1.000 32.496 3 SER A C 1
ATOM 2471 O O . SER B 2 3 ? 34.546 -4.971 9.133 1.000 34.275 3 SER A O 1
ATOM 2474 N N . PHE B 2 4 ? 33.511 -3.729 7.506 1.000 31.786 4 PHE A N 1
ATOM 2475 C CA . PHE B 2 4 ? 33.509 -4.742 6.437 1.000 30.256 4 PHE A CA 1
ATOM 2476 C C . PHE B 2 4 ? 34.600 -4.407 5.431 1.000 34.028 4 PHE A C 1
ATOM 2477 O O . PHE B 2 4 ? 34.628 -3.273 4.953 1.000 33.469 4 PHE A O 1
ATOM 2485 N N . PRO B 2 5 ? 35.464 -5.367 5.008 1.000 35.810 5 PRO A N 1
ATOM 2486 C CA . PRO B 2 5 ? 35.418 -6.767 5.458 1.000 35.419 5 PRO A CA 1
ATOM 2487 C C . PRO B 2 5 ? 36.344 -7.183 6.620 1.000 36.662 5 PRO A C 1
ATOM 2488 O O . PRO B 2 5 ? 36.277 -8.330 7.058 1.000 32.945 5 PRO A O 1
ATOM 2492 N N . LYS B 2 6 ? 37.179 -6.283 7.137 1.000 36.111 6 LYS A N 1
ATOM 2493 C CA . LYS B 2 6 ? 38.309 -6.713 8.003 1.000 41.040 6 LYS A CA 1
ATOM 2494 C C . LYS B 2 6 ? 37.826 -7.031 9.426 1.000 34.670 6 LYS A C 1
ATOM 2495 O O . LYS B 2 6 ? 38.439 -7.911 10.050 1.000 34.922 6 LYS A O 1
ATOM 2501 N N . CYS B 2 7 ? 36.742 -6.441 9.937 1.000 30.815 7 CYS A N 1
ATOM 2502 C CA . CYS B 2 7 ? 36.321 -6.695 11.334 1.000 30.544 7 CYS A CA 1
ATOM 2503 C C . CYS B 2 7 ? 34.805 -6.804 11.414 1.000 27.901 7 CYS A C 1
ATOM 2504 O O . CYS B 2 7 ? 34.155 -6.025 12.087 1.000 25.485 7 CYS A O 1
ATOM 2507 N N . PRO B 2 8 ? 34.216 -7.836 10.788 1.000 26.710 8 PRO A N 1
ATOM 2508 C CA . PRO B 2 8 ? 32.765 -7.858 10.608 1.000 26.312 8 PRO A CA 1
ATOM 2509 C C . PRO B 2 8 ? 31.969 -8.001 11.903 1.000 23.535 8 PRO A C 1
ATOM 2510 O O . PRO B 2 8 ? 32.418 -8.506 12.918 1.000 23.382 8 PRO A O 1
ATOM 2514 N N . TRP B 2 9 ? 30.725 -7.535 11.858 1.000 21.856 9 TRP A N 1
ATOM 2515 C CA . TRP B 2 9 ? 29.721 -7.802 12.906 1.000 20.790 9 TRP A CA 1
ATOM 2516 C C . TRP B 2 9 ? 29.277 -9.258 12.746 1.000 21.884 9 TRP A C 1
ATOM 2517 O O . TRP B 2 9 ? 29.001 -9.655 11.602 1.000 21.416 9 TRP A O 1
ATOM 2528 N N . VAL B 2 10 ? 29.256 -9.981 13.854 1.000 22.065 10 VAL A N 1
ATOM 2529 C CA . VAL B 2 10 ? 29.059 -11.454 13.889 1.000 20.396 10 VAL A CA 1
ATOM 2530 C C . VAL B 2 10 ? 27.914 -11.744 14.824 1.000 19.365 10 VAL A C 1
ATOM 2531 O O . VAL B 2 10 ? 27.940 -11.348 15.989 1.000 20.734 10 VAL A O 1
ATOM 2535 N N . GLU B 2 11 ? 26.893 -12.422 14.288 1.000 19.489 11 GLU A N 1
ATOM 2536 C CA . GLU B 2 11 ? 25.735 -12.811 15.080 1.000 18.429 11 GLU A CA 1
ATOM 2537 C C . GLU B 2 11 ? 26.215 -13.673 16.257 1.000 20.576 11 GLU A C 1
ATOM 2538 O O . GLU B 2 11 ? 26.977 -14.636 16.046 1.000 19.823 11 GLU A O 1
ATOM 2544 N N . GLY B 2 12 ? 25.738 -13.326 17.454 1.000 22.317 12 GLY A N 1
ATOM 2545 C CA . GLY B 2 12 ? 25.926 -14.128 18.667 1.000 21.573 12 GLY A CA 1
ATOM 2546 C C . GLY B 2 12 ? 27.321 -13.943 19.280 1.000 21.854 12 GLY A C 1
ATOM 2547 O O . GLY B 2 12 ? 27.653 -14.704 20.217 1.000 26.070 12 GLY A O 1
ATOM 2548 N N . CYS B 2 13 ? 28.121 -13.019 18.762 1.000 23.299 13 CYS A N 1
ATOM 2549 C CA . CYS B 2 13 ? 29.501 -12.821 19.261 1.000 24.334 13 CYS A CA 1
ATOM 2550 C C . CYS B 2 13 ? 29.905 -11.360 19.118 1.000 25.730 13 CYS A C 1
ATOM 2551 O O . CYS B 2 13 ? 30.268 -10.927 18.044 1.000 28.105 13 CYS A O 1
ATOM 2554 N N . ALA B 2 14 ? 29.907 -10.615 20.227 1.000 30.741 14 ALA A N 1
ATOM 2555 C CA . ALA B 2 14 ? 30.229 -9.195 20.132 1.000 31.404 14 ALA A CA 1
ATOM 2556 C C . ALA B 2 14 ? 31.717 -9.044 19.832 1.000 37.256 14 ALA A C 1
ATOM 2557 O O . ALA B 2 14 ? 32.116 -8.109 19.175 1.000 39.678 14 ALA A O 1
#

Solvent-accessible surface area: 14181 Å² total; per-residue (Å²): 122,109,9,30,28,131,136,0,47,61,10,0,91,132,42,0,50,95,14,13,72,172,14,134,15,69,0,0,1,0,0,0,0,20,2,74,11,2,18,0,20,0,34,4,29,5,68,41,230,43,147,5,10,14,74,60,7,2,0,0,2,0,0,6,0,0,0,0,0,3,0,27,92,128,51,53,9,175,118,125,22,83,21,81,1,75,40,59,163,6,90,64,87,73,3,71,6,125,50,155,79,56,109,16,65,0,51,6,0,0,45,54,26,0,4,0,0,0,0,62,1,6,52,61,4,63,38,70,8,9,36,72,4,0,33,100,0,0,3,30,87,42,5,129,16,76,64,79,47,16,190,37,22,92,56,23,173,80,160,205,47,46,58,34,34,52,0,13,6,0,3,0,5,16,0,16,1,2,2,0,0,0,0,7,0,0,10,2,0,3,10,44,0,41,24,28,93,12,21,46,62,132,59,132,91,125,28,126,35,105,125,6,3,49,86,79,26,0,128,30,0,5,121,8,0,18,13,1,5,101,111,45,8,44,0,60,107,0,60,24,203,25,34,82,6,0,0,3,12,0,0,0,39,85,33,21,154,102,14,128,33,80,121,72,33,12,0,0,0,0,0,0,0,4,7,40,129,8,88,1,0,0,1,0,4,0,21,23,3,107,44,54,112,82,90,0,14,31,2,0,0,56,7,0,8,43,0,0,14,8,0,0,160,32,52,131,19,149,91,33,45,228,135,36,36,24,64,149,61,11,36,13,28,16,15,141

Foldseek 3Di:
DFLAAVLLQVLLQVLQQVLLVVLVFPKKWKWKAFLQALHTHYTAIPVRVPQQLQPKFQPFLLCLLLLQLLLCVVVVADLFDKDQQAWDDFVNHTQFFPDDDRIDGSLRCLQRVRLSRSLVSLLSDPLVRSLLSLVLLQQQHFQPADGPNRHHWFHDPDPDAGSVRSSVVSRRPPTIDGNSSSLSSQSCLLNQQFRDHHGRHDDDDRDHGDRSGHSVSSLSSLVSQLSLCPPSHLLVLLDAPLARKRKHKWKGFDADPVRDGDPKMKTKMWIFPRSVRTGMIMIMITTRRDNPDHYNNPRPSNSNNSSVNSVCVVVVPHRDDD/DADPPPRHDDPPDD

Radius of gyration: 18.13 Å; Cα contacts (8 Å, |Δi|>4): 850; chains: 2; bounding box: 46×43×49 Å

Nearest PDB structures (foldseek):
  8rtz-assembly1_A  TM=1.077E+00  e=7.463E-01  synthetic construct
  8rtz-assembly1_AAA  TM=1.003E+00  e=1.963E-67  Escherichia coli
  8gpw-assembly1_A  TM=9.818E-01  e=1.172E-57  Klebsiella pneumoniae
  7onn-assembly1_A  TM=9.808E-01  e=2.173E-57  Escherichia coli K-12
  6vbm-assembly2_B  TM=9.599E-01  e=2.517E-37  Neisseria gonorrhoeae

Sequence (336 aa):
PLSIDERLQALVYRELNNNAVAFNKAESGSAVLVDVNTGEVLAMANNSPGRNRTITDVFEPGSSTVKPMVVMTALQRGVVRENSVLNTIPYRINGHEEIKDVARYSELTLTGVLQKSSNVGVSKLALAMPSSALVDTYSRFGLGKATNLGLVGERSGLYPQKQRWSDIERATFSFGYGLMVTPLQLARVYATIGSYGIYRPLSITKVDPPVPGERVFPESIVRTVVHHMMESVALPGGGGVKAAIKGYRIAIKTGTAKKVGPDGRYINKYIAYTAGVAPASQPRFALVVVINDPQAGKYYGGAVSAPVFGAIMGGVLRRTMNIEPDALACSFPKCPWVEGCA